Protein AF-K1QFQ2-F1 (afdb_monomer_lite)

Secondary structure (DSSP, 8-state):
---PPPPPTHHHHHHHHHHHTTTS----SSSSSS-SS-HHHHHHHHHHHS-GGG----HHHHHHHHHHHHHHHHHHHHHT--S-HHHHHHHT-S-GGGGHHHHHHHHHHTT-HHHHHHHHHHHHHHSTT-HHHHHHHHHHHHHTT--HHHHHHHHHHHHHH-TT-THHHHHHHHHHHTT-HHHHHHHHHHHHTSGGGTT-HHHHHHHHHHHHH-HHHHHHHHHHHTTTTTTHHHHHSS--TT--HHHHHHHHHHHHHH-TT--HHHHHHHHHS-HHHHHHHHHHHHHHHHHTT--

Structure (mmCIF, N/CA/C/O backbone):
data_AF-K1QFQ2-F1
#
_entry.id   AF-K1QFQ2-F1
#
loop_
_atom_site.group_PDB
_atom_site.id
_atom_site.type_symbol
_atom_site.label_atom_id
_atom_site.label_alt_id
_atom_site.label_comp_id
_atom_site.label_asym_id
_atom_site.label_entity_id
_atom_site.label_seq_id
_atom_site.pdbx_PDB_ins_code
_atom_site.Cartn_x
_atom_site.Cartn_y
_atom_site.Cartn_z
_atom_site.occupancy
_atom_site.B_iso_or_equiv
_atom_site.auth_seq_id
_atom_site.auth_comp_id
_atom_site.auth_asym_id
_atom_site.auth_atom_id
_atom_site.pdbx_PDB_model_num
ATOM 1 N N . MET A 1 1 ? 3.963 41.209 -26.062 1.00 34.03 1 MET A N 1
ATOM 2 C CA . MET A 1 1 ? 5.353 41.106 -26.557 1.00 34.03 1 MET A CA 1
ATOM 3 C C . MET A 1 1 ? 6.275 41.212 -25.361 1.00 34.03 1 MET A C 1
ATOM 5 O O . MET A 1 1 ? 6.323 42.274 -24.756 1.00 34.03 1 MET A O 1
ATOM 9 N N . THR A 1 2 ? 6.954 40.126 -25.002 1.00 27.08 2 THR A N 1
ATOM 10 C CA . THR A 1 2 ? 7.871 40.090 -23.854 1.00 27.08 2 THR A CA 1
ATOM 11 C C . THR A 1 2 ? 9.244 39.698 -24.375 1.00 27.08 2 THR A C 1
ATOM 13 O O . THR A 1 2 ? 9.379 38.671 -25.034 1.00 27.08 2 THR A O 1
ATOM 16 N N . VAL A 1 3 ? 10.239 40.550 -24.141 1.00 31.78 3 VAL A N 1
ATOM 17 C CA . VAL A 1 3 ? 11.594 40.390 -24.681 1.00 31.78 3 VAL A CA 1
ATOM 18 C C . VAL A 1 3 ? 12.326 39.293 -23.909 1.00 31.78 3 VAL A C 1
ATOM 20 O O . VAL A 1 3 ? 12.599 39.455 -22.720 1.00 31.78 3 VAL A O 1
ATOM 23 N N . LEU A 1 4 ? 12.675 38.195 -24.584 1.00 27.47 4 LEU A N 1
ATOM 24 C CA . LEU A 1 4 ? 13.660 37.241 -24.072 1.00 27.47 4 LEU A CA 1
ATOM 25 C C . LEU A 1 4 ? 15.066 37.783 -24.343 1.00 27.47 4 LEU A C 1
ATOM 27 O O . LEU A 1 4 ? 15.385 38.197 -25.456 1.00 27.47 4 LEU A O 1
ATOM 31 N N . LYS A 1 5 ? 15.884 37.834 -23.288 1.00 29.88 5 LYS A N 1
ATOM 32 C CA . LYS A 1 5 ? 17.241 38.389 -23.326 1.00 29.88 5 LYS A CA 1
ATOM 33 C C . LYS A 1 5 ? 18.188 37.481 -24.111 1.00 29.88 5 LYS A C 1
ATOM 35 O O . LYS A 1 5 ? 18.076 36.261 -24.046 1.00 29.88 5 LYS A O 1
ATOM 40 N N . HIS A 1 6 ? 19.140 38.109 -24.794 1.00 30.61 6 HIS A N 1
ATOM 41 C CA . HIS A 1 6 ? 20.183 37.451 -25.575 1.00 30.61 6 HIS A CA 1
ATOM 42 C C . HIS A 1 6 ? 20.989 36.429 -24.763 1.00 30.61 6 HIS A C 1
ATOM 44 O O . HIS A 1 6 ? 21.521 36.753 -23.701 1.00 30.61 6 HIS A O 1
ATOM 50 N N . THR A 1 7 ? 21.158 35.235 -25.327 1.00 32.50 7 THR A N 1
ATOM 51 C CA . THR A 1 7 ? 22.308 34.364 -25.055 1.00 32.50 7 THR A CA 1
ATOM 52 C C . THR A 1 7 ? 23.517 34.948 -25.794 1.00 32.50 7 THR A C 1
ATOM 54 O O . THR A 1 7 ? 23.386 35.335 -26.957 1.00 32.50 7 THR A O 1
ATOM 57 N N . THR A 1 8 ? 24.672 35.080 -25.139 1.00 34.00 8 THR A N 1
ATOM 58 C CA . THR A 1 8 ? 25.873 35.675 -25.754 1.00 34.00 8 THR A CA 1
ATOM 59 C C . THR A 1 8 ? 26.652 34.662 -26.610 1.00 34.00 8 THR A C 1
ATOM 61 O O . THR A 1 8 ? 26.601 33.463 -26.324 1.00 34.00 8 THR A O 1
ATOM 64 N N . PRO A 1 9 ? 27.403 35.109 -27.643 1.00 33.94 9 PRO A N 1
ATOM 65 C CA . PRO A 1 9 ? 28.150 34.211 -28.537 1.00 33.94 9 PRO A CA 1
ATOM 66 C C . PRO A 1 9 ? 29.213 33.333 -27.852 1.00 33.94 9 PRO A C 1
ATOM 68 O O . PRO A 1 9 ? 29.544 32.262 -28.353 1.00 33.94 9 PRO A O 1
ATOM 71 N N . GLU A 1 10 ? 29.717 33.750 -26.688 1.00 36.62 10 GLU A N 1
ATOM 72 C CA . GLU A 1 10 ? 30.827 33.095 -25.980 1.00 36.62 10 GLU A CA 1
ATOM 73 C C . GLU A 1 10 ? 30.511 31.656 -25.518 1.00 36.62 10 GLU A C 1
ATOM 75 O O . GLU A 1 10 ? 31.423 30.857 -25.367 1.00 36.62 10 GLU A O 1
ATOM 80 N N . GLN A 1 11 ? 29.235 31.273 -25.367 1.00 38.69 11 GLN A N 1
ATOM 81 C CA . GLN A 1 11 ? 28.849 29.935 -24.871 1.00 38.69 11 GLN A CA 1
ATOM 82 C C . GLN A 1 11 ? 28.670 28.860 -25.962 1.00 38.69 11 GLN A C 1
ATOM 84 O O . GLN A 1 11 ? 28.446 27.688 -25.647 1.00 38.69 11 GLN A O 1
ATOM 89 N N . CYS A 1 12 ? 28.761 29.228 -27.245 1.00 35.12 12 CYS A N 1
ATOM 90 C CA . CYS A 1 12 ? 28.942 28.248 -28.327 1.00 35.12 12 CYS A CA 1
ATOM 91 C C . CYS A 1 12 ? 30.418 28.070 -28.701 1.00 35.12 12 CYS A C 1
ATOM 93 O O . CYS A 1 12 ? 30.791 26.979 -29.132 1.00 35.12 12 CYS A O 1
ATOM 95 N N . GLN A 1 13 ? 31.245 29.091 -28.452 1.00 35.84 13 GLN A N 1
ATOM 96 C CA . GLN A 1 13 ? 32.672 29.076 -28.757 1.00 35.84 13 GLN A CA 1
ATOM 97 C C . GLN A 1 13 ? 33.414 27.966 -27.995 1.00 35.84 13 GLN A C 1
ATOM 99 O O . GLN A 1 13 ? 34.190 27.248 -28.608 1.00 35.84 13 GLN A O 1
ATOM 104 N N . ASP A 1 14 ? 33.093 27.719 -26.717 1.00 38.34 14 ASP A N 1
ATOM 105 C CA . ASP A 1 14 ? 33.768 26.700 -25.889 1.00 38.34 14 ASP A CA 1
ATOM 106 C C . ASP A 1 14 ? 33.802 25.285 -26.503 1.00 38.34 14 ASP A C 1
ATOM 108 O O . ASP A 1 14 ? 34.750 24.538 -26.275 1.00 38.34 14 ASP A O 1
ATOM 112 N N . LEU A 1 15 ? 32.778 24.872 -27.262 1.00 35.16 15 LEU A N 1
ATOM 113 C CA . LEU A 1 15 ? 32.702 23.506 -27.807 1.00 35.16 15 LEU A CA 1
ATOM 114 C C . LEU A 1 15 ? 33.391 23.362 -29.167 1.00 35.16 15 LEU A C 1
ATOM 116 O O . LEU A 1 15 ? 34.025 22.335 -29.406 1.00 35.16 15 LEU A O 1
ATOM 120 N N . GLU A 1 16 ? 33.336 24.388 -30.020 1.00 34.78 16 GLU A N 1
ATOM 121 C CA . GLU A 1 16 ? 34.171 24.431 -31.225 1.00 34.78 16 GLU A CA 1
ATOM 122 C C . GLU A 1 16 ? 35.641 24.669 -30.868 1.00 34.78 16 GLU A C 1
ATOM 124 O O . GLU A 1 16 ? 36.501 24.023 -31.458 1.00 34.78 16 GLU A O 1
ATOM 129 N N . ASP A 1 17 ? 35.948 25.472 -29.847 1.00 36.38 17 ASP A N 1
ATOM 130 C CA . ASP A 1 17 ? 37.305 25.638 -29.322 1.00 36.38 17 ASP A CA 1
ATOM 131 C C . ASP A 1 17 ? 37.828 24.320 -28.744 1.00 36.38 17 ASP A C 1
ATOM 133 O O . ASP A 1 17 ? 38.946 23.928 -29.073 1.00 36.38 17 ASP A O 1
ATOM 137 N N . ILE A 1 18 ? 37.027 23.575 -27.966 1.00 37.69 18 ILE A N 1
ATOM 138 C CA . ILE A 1 18 ? 37.405 22.233 -27.492 1.00 37.69 18 ILE A CA 1
ATOM 139 C C . ILE A 1 18 ? 37.651 21.276 -28.666 1.00 37.69 18 ILE A C 1
ATOM 141 O O . ILE A 1 18 ? 38.642 20.556 -28.633 1.00 37.69 18 ILE A O 1
ATOM 145 N N . CYS A 1 19 ? 36.827 21.265 -29.717 1.00 35.59 19 CYS A N 1
ATOM 146 C CA . CYS A 1 19 ? 37.077 20.417 -30.890 1.00 35.59 19 CYS A CA 1
ATOM 147 C C . CYS A 1 19 ? 38.289 20.879 -31.727 1.00 35.59 19 CYS A C 1
ATOM 149 O O . CYS A 1 19 ? 39.045 20.043 -32.221 1.00 35.59 19 CYS A O 1
ATOM 151 N N . THR A 1 20 ? 38.530 22.186 -31.839 1.00 34.97 20 THR A N 1
ATOM 152 C CA . THR A 1 20 ? 39.592 22.777 -32.676 1.00 34.97 20 THR A CA 1
ATOM 153 C C . THR A 1 20 ? 40.966 22.707 -31.998 1.00 34.97 20 THR A C 1
ATOM 155 O O . THR A 1 20 ? 41.960 22.380 -32.651 1.00 34.97 20 THR A O 1
ATOM 158 N N . LEU A 1 21 ? 41.040 22.877 -30.668 1.00 34.44 21 LEU A N 1
ATOM 159 C CA . LEU A 1 21 ? 42.254 22.638 -29.863 1.00 34.44 21 LEU A CA 1
ATOM 160 C C . LEU A 1 21 ? 42.798 21.209 -30.007 1.00 34.44 21 LEU A C 1
ATOM 162 O O . LEU A 1 21 ? 43.982 20.974 -29.757 1.00 34.44 21 LEU A O 1
ATOM 166 N N . LEU A 1 22 ? 41.946 20.257 -30.393 1.00 34.75 22 LEU A N 1
ATOM 167 C CA . LEU A 1 22 ? 42.297 18.848 -30.554 1.00 34.75 22 LEU A CA 1
ATOM 168 C C . LEU A 1 22 ? 42.754 18.494 -31.979 1.00 34.75 22 LEU A C 1
ATOM 170 O O . LEU A 1 22 ? 43.342 17.429 -32.163 1.00 34.75 22 LEU A O 1
ATOM 174 N N . GLN A 1 23 ? 42.540 19.374 -32.964 1.00 38.47 23 GLN A N 1
ATOM 175 C CA . GLN A 1 23 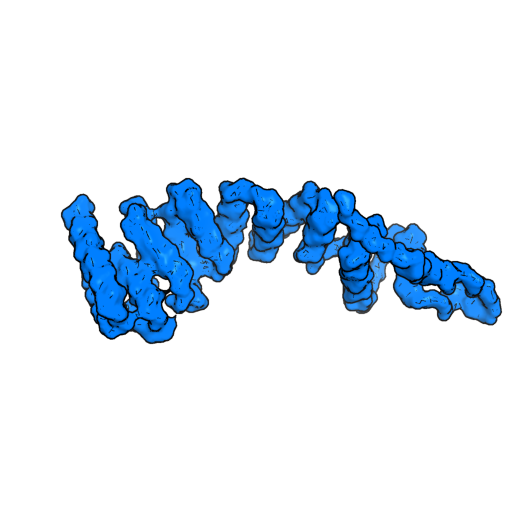? 42.849 19.115 -34.377 1.00 38.47 23 GLN A CA 1
ATOM 176 C C . GLN A 1 23 ? 44.185 19.731 -34.855 1.00 38.47 23 GLN A C 1
ATOM 178 O O . GLN A 1 23 ? 44.859 19.138 -35.695 1.00 38.47 23 GLN A O 1
ATOM 183 N N . ASP A 1 24 ? 44.622 20.880 -34.321 1.00 31.78 24 ASP A N 1
ATOM 184 C CA . ASP A 1 24 ? 45.556 21.771 -35.049 1.00 31.78 24 ASP A CA 1
ATOM 185 C C . ASP A 1 24 ? 47.085 21.598 -34.807 1.00 31.78 24 ASP A C 1
ATOM 187 O O . ASP A 1 24 ? 47.886 22.398 -35.290 1.00 31.78 24 ASP A O 1
ATOM 191 N N . LYS A 1 25 ? 47.582 20.577 -34.081 1.00 31.80 25 LYS A N 1
ATOM 192 C CA . LYS A 1 25 ? 49.054 20.398 -33.880 1.00 31.80 25 LYS A CA 1
ATOM 193 C C . LYS A 1 25 ? 49.602 18.999 -34.163 1.00 31.80 25 LYS A C 1
ATOM 195 O O . LYS A 1 25 ? 49.996 18.248 -33.271 1.00 31.80 25 LYS A O 1
ATOM 200 N N . GLY A 1 26 ? 49.728 18.691 -35.454 1.00 32.47 26 GLY A N 1
ATOM 201 C CA . GLY A 1 26 ? 50.287 17.435 -35.959 1.00 32.47 26 GLY A CA 1
ATOM 202 C C . GLY A 1 26 ? 51.825 17.343 -36.019 1.00 32.47 26 GLY A C 1
ATOM 203 O O . GLY A 1 26 ? 52.460 17.926 -36.897 1.00 32.47 26 GLY A O 1
ATOM 204 N N . SER A 1 27 ? 52.395 16.418 -35.229 1.00 39.88 27 SER A N 1
ATOM 205 C CA . SER A 1 27 ? 53.738 15.794 -35.377 1.00 39.88 27 SER A CA 1
ATOM 206 C C . SER A 1 27 ? 54.973 16.693 -35.084 1.00 39.88 27 SER A C 1
ATOM 208 O O . SER A 1 27 ? 54.957 17.892 -35.311 1.00 39.88 27 SER A O 1
ATOM 210 N N . LYS A 1 28 ? 56.116 16.192 -34.574 1.00 36.03 28 LYS A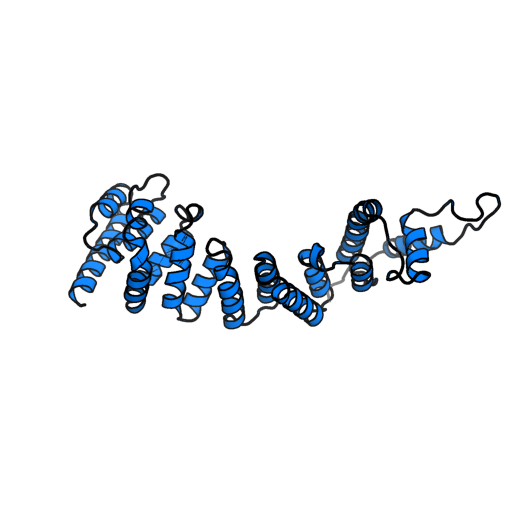 N 1
ATOM 211 C CA . LYS A 1 28 ? 57.079 15.346 -35.311 1.00 36.03 28 LYS A CA 1
ATOM 212 C C . LYS A 1 28 ? 58.142 14.660 -34.409 1.00 36.03 28 LYS A C 1
ATOM 214 O O . LYS A 1 28 ? 59.084 15.316 -34.003 1.00 36.03 28 LYS A O 1
ATOM 219 N N . GLN A 1 29 ? 58.096 13.322 -34.325 1.00 40.72 29 GLN A N 1
ATOM 220 C CA . GLN A 1 29 ? 59.217 12.398 -34.020 1.00 40.72 29 GLN A CA 1
ATOM 221 C C . GLN A 1 29 ? 59.835 12.475 -32.597 1.00 40.72 29 GLN A C 1
ATOM 223 O O . GLN A 1 29 ? 60.292 13.515 -32.161 1.00 40.72 29 GLN A O 1
ATOM 228 N N . PHE A 1 30 ? 59.958 11.388 -31.826 1.00 30.16 30 PHE A N 1
ATOM 229 C CA . PHE A 1 30 ? 59.393 10.034 -31.986 1.00 30.16 30 PHE A CA 1
ATOM 230 C C . PHE A 1 30 ? 57.916 9.946 -31.530 1.00 30.16 30 PHE A C 1
ATOM 232 O O . PHE A 1 30 ? 57.221 8.979 -31.825 1.00 30.16 30 PHE A O 1
ATOM 239 N N . SER A 1 31 ? 57.410 11.015 -30.908 1.00 34.56 31 SER A N 1
ATOM 240 C CA . SER A 1 31 ? 56.034 11.360 -30.488 1.00 34.56 31 SER A CA 1
ATOM 241 C C . SER A 1 31 ? 54.999 11.454 -31.632 1.00 34.56 31 SER A C 1
ATOM 243 O O . SER A 1 31 ? 54.071 12.258 -31.613 1.00 34.56 31 SER A O 1
ATOM 245 N N . ARG A 1 32 ? 55.176 10.635 -32.672 1.00 31.06 32 ARG A N 1
ATOM 246 C CA . ARG A 1 32 ? 54.451 10.634 -33.951 1.00 31.06 32 ARG A CA 1
ATOM 247 C C . ARG A 1 32 ? 53.383 9.538 -34.049 1.00 31.06 32 ARG A C 1
ATOM 249 O O . ARG A 1 32 ? 52.834 9.360 -35.128 1.00 31.06 32 ARG A O 1
ATOM 256 N N . LYS A 1 33 ? 53.144 8.780 -32.967 1.00 35.88 33 LYS A N 1
ATOM 257 C CA . LYS A 1 33 ? 52.168 7.677 -32.945 1.00 35.88 33 LYS A CA 1
ATOM 258 C C . LYS A 1 33 ? 51.035 7.858 -31.922 1.00 35.88 33 LYS A C 1
ATOM 260 O O . LYS A 1 33 ? 49.898 7.888 -32.356 1.00 35.88 33 LYS A O 1
ATOM 265 N N . TYR A 1 34 ? 51.293 8.038 -30.611 1.00 38.28 34 TYR A N 1
ATOM 266 C CA . TYR A 1 34 ? 50.199 8.044 -29.604 1.00 38.28 34 TYR A CA 1
ATOM 267 C C . TYR A 1 34 ? 50.421 8.870 -28.303 1.00 38.28 34 TYR A C 1
ATOM 269 O O . TYR A 1 34 ? 50.186 8.341 -27.217 1.00 38.28 34 TYR A O 1
ATOM 277 N N . SER A 1 35 ? 50.794 10.165 -28.317 1.00 31.94 35 SER A N 1
ATOM 278 C CA . SER A 1 35 ? 51.265 10.846 -27.071 1.00 31.94 35 SER A CA 1
ATOM 279 C C . SER A 1 35 ? 50.597 12.140 -26.546 1.00 31.94 35 SER A C 1
ATOM 281 O O . SER A 1 35 ? 50.967 12.523 -25.445 1.00 31.94 35 SER A O 1
ATOM 283 N N . SER A 1 36 ? 49.629 12.807 -27.203 1.00 39.56 36 SER A N 1
ATOM 284 C CA . SER A 1 36 ? 49.171 14.142 -26.712 1.00 39.56 36 SER A CA 1
ATOM 285 C C . SER A 1 36 ? 47.688 14.510 -26.906 1.00 39.56 36 SER A C 1
ATOM 287 O O . SER A 1 36 ? 47.371 15.666 -27.158 1.00 39.56 36 SER A O 1
ATOM 289 N N . LEU A 1 37 ? 46.776 13.552 -26.751 1.00 36.78 37 LEU A N 1
ATOM 290 C CA . LEU A 1 37 ? 45.343 13.830 -26.577 1.00 36.78 37 LEU A CA 1
ATOM 291 C C . LEU A 1 37 ? 44.930 13.370 -25.171 1.00 36.78 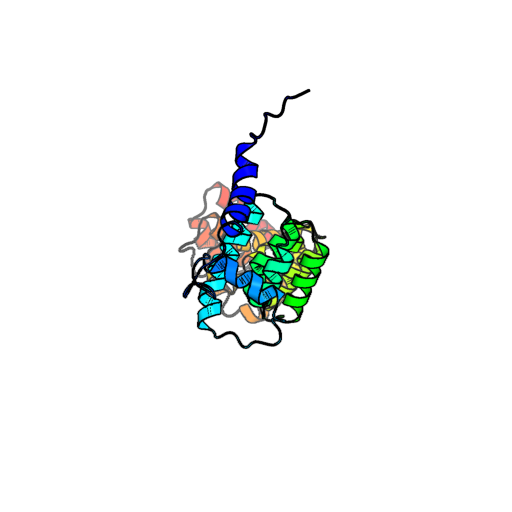37 LEU A C 1
ATOM 293 O O . LEU A 1 37 ? 45.468 12.344 -24.721 1.00 36.78 37 LEU A O 1
ATOM 297 N N . PRO A 1 38 ? 44.001 14.069 -24.484 1.00 41.25 38 PRO A N 1
ATOM 298 C CA . PRO A 1 38 ? 43.389 13.559 -23.261 1.00 41.25 38 PRO A CA 1
ATOM 299 C C . PRO A 1 38 ? 42.832 12.152 -23.520 1.00 41.25 38 PRO A C 1
ATOM 301 O O . PRO A 1 38 ? 42.318 11.920 -24.620 1.00 41.25 38 PRO A O 1
ATOM 304 N N . PRO A 1 39 ? 42.908 11.211 -22.554 1.00 41.31 39 PRO A N 1
ATOM 305 C CA . PRO A 1 39 ? 42.556 9.811 -22.792 1.00 41.31 39 PRO A CA 1
ATOM 306 C C . PRO A 1 39 ? 41.209 9.635 -23.497 1.00 41.31 39 PRO A C 1
ATOM 308 O O . PRO A 1 39 ? 41.116 8.852 -24.430 1.00 41.31 39 PRO A O 1
ATOM 311 N N . ILE A 1 40 ? 40.218 10.448 -23.126 1.00 36.16 40 ILE A N 1
ATOM 312 C CA . ILE A 1 40 ? 38.845 10.375 -23.628 1.00 36.16 40 ILE A CA 1
ATOM 313 C C . ILE A 1 40 ? 38.704 10.571 -25.150 1.00 36.16 40 ILE A C 1
ATOM 315 O O . ILE A 1 40 ? 37.778 10.016 -25.722 1.00 36.16 40 ILE A O 1
ATOM 319 N N . ILE A 1 41 ? 39.611 11.295 -25.824 1.00 36.72 41 ILE A N 1
ATOM 320 C CA . ILE A 1 41 ? 39.490 11.568 -27.273 1.00 36.72 41 ILE A CA 1
ATOM 321 C C . ILE A 1 41 ? 40.110 10.451 -28.119 1.00 36.72 41 ILE A C 1
ATOM 323 O O . ILE A 1 41 ? 39.470 9.976 -29.046 1.00 36.72 41 ILE A O 1
ATOM 327 N N . LYS A 1 42 ? 41.263 9.897 -27.710 1.00 39.25 42 LYS A N 1
ATOM 328 C CA . LYS A 1 42 ? 41.816 8.669 -28.330 1.00 39.25 42 LYS A CA 1
ATOM 329 C C . LYS A 1 42 ? 40.903 7.446 -28.199 1.00 39.25 42 LYS A C 1
ATOM 331 O O . LYS A 1 42 ? 41.173 6.430 -28.828 1.00 39.25 42 LYS A O 1
ATOM 336 N N . TRP A 1 43 ? 39.911 7.489 -27.311 1.00 41.09 43 TRP A N 1
ATOM 337 C CA . TRP A 1 43 ? 38.983 6.381 -27.096 1.00 41.09 43 TRP A CA 1
ATOM 338 C C . TRP A 1 43 ? 37.815 6.385 -28.084 1.00 41.09 43 TRP A C 1
ATOM 340 O O . TRP A 1 43 ? 37.343 5.305 -28.418 1.00 41.09 43 TRP A O 1
ATOM 350 N N . PHE A 1 44 ? 37.382 7.547 -28.586 1.00 36.75 44 PHE A N 1
ATOM 351 C CA . PHE A 1 44 ? 36.331 7.600 -29.608 1.00 36.75 44 PHE A CA 1
ATOM 352 C C . PHE A 1 44 ? 36.850 7.127 -30.971 1.00 36.75 44 PHE A C 1
ATOM 354 O O . PHE A 1 44 ? 36.225 6.250 -31.559 1.00 36.75 44 PHE A O 1
ATOM 361 N N . ASP A 1 45 ? 38.049 7.558 -31.383 1.00 37.19 45 ASP A N 1
ATOM 362 C CA . ASP A 1 45 ? 38.706 7.077 -32.613 1.00 37.19 45 ASP A CA 1
ATOM 363 C C . ASP A 1 45 ? 38.826 5.534 -32.654 1.00 37.19 45 ASP A C 1
ATOM 365 O O . ASP A 1 45 ? 38.688 4.905 -33.697 1.00 37.19 45 ASP A O 1
ATOM 369 N N . VAL A 1 46 ? 39.063 4.894 -31.499 1.00 38.94 46 VAL A N 1
ATOM 370 C CA . VAL A 1 46 ? 39.193 3.428 -31.389 1.00 38.94 46 VAL A CA 1
ATOM 371 C C . VAL A 1 46 ? 37.842 2.706 -31.476 1.00 38.94 46 VAL A C 1
ATOM 373 O O . VAL A 1 46 ? 37.817 1.563 -31.933 1.00 38.94 46 VAL A O 1
ATOM 376 N N . LEU A 1 47 ? 36.748 3.355 -31.059 1.00 35.97 47 LEU A N 1
ATOM 377 C CA . LEU A 1 47 ? 35.379 2.822 -31.106 1.00 35.97 47 LEU A CA 1
ATOM 378 C C . LEU A 1 47 ? 34.710 2.999 -32.480 1.00 35.97 47 LEU A C 1
ATOM 380 O O . LEU A 1 47 ? 33.802 2.234 -32.793 1.00 35.97 47 LEU A O 1
ATOM 384 N N . GLU A 1 48 ? 35.145 3.963 -33.299 1.00 36.59 48 GLU A N 1
ATOM 385 C CA . GLU A 1 48 ? 34.717 4.061 -34.706 1.00 36.59 48 GLU A CA 1
ATOM 386 C C . GLU A 1 48 ? 35.459 3.060 -35.612 1.00 36.59 48 GLU A C 1
ATOM 388 O O . GLU A 1 48 ? 34.826 2.427 -36.456 1.00 36.59 48 GLU A O 1
ATOM 393 N N . ASP A 1 49 ? 36.769 2.853 -35.412 1.00 34.88 49 ASP A N 1
ATOM 394 C CA . ASP A 1 49 ? 37.577 1.942 -36.249 1.00 34.88 49 ASP A CA 1
ATOM 395 C C . ASP A 1 49 ? 37.480 0.452 -35.851 1.00 34.88 49 ASP A C 1
ATOM 397 O O . ASP A 1 49 ? 37.815 -0.425 -36.653 1.00 34.88 49 ASP A O 1
ATOM 401 N N . ASN A 1 50 ? 37.053 0.125 -34.623 1.00 36.66 50 ASN A N 1
ATOM 402 C CA . ASN A 1 50 ? 36.885 -1.264 -34.179 1.00 36.66 50 ASN A CA 1
ATOM 403 C C . ASN A 1 50 ? 35.444 -1.538 -33.760 1.00 36.66 50 ASN A C 1
ATOM 405 O O . ASN A 1 50 ? 34.990 -1.047 -32.733 1.00 36.66 50 ASN A O 1
ATOM 409 N N . ASP A 1 51 ? 34.799 -2.435 -34.506 1.00 38.66 51 ASP A N 1
ATOM 410 C CA . ASP A 1 51 ? 33.586 -3.156 -34.118 1.00 38.66 51 ASP A CA 1
ATOM 411 C C . ASP A 1 51 ? 33.694 -3.649 -32.653 1.00 38.66 51 ASP A C 1
ATOM 413 O O . ASP A 1 51 ? 34.445 -4.600 -32.386 1.00 38.66 51 ASP A O 1
ATOM 417 N N . PRO A 1 52 ? 32.995 -3.010 -31.688 1.00 39.06 52 PRO A N 1
ATOM 418 C CA . PRO A 1 52 ? 33.208 -3.263 -30.263 1.00 39.06 52 PRO A CA 1
ATOM 419 C C . PRO A 1 52 ? 32.782 -4.678 -29.853 1.00 39.06 52 PRO A C 1
ATOM 421 O O . PRO A 1 52 ? 33.262 -5.199 -28.850 1.00 39.06 52 PRO A O 1
ATOM 424 N N . PHE A 1 53 ? 31.984 -5.364 -30.679 1.00 36.81 53 PHE A N 1
ATOM 425 C CA . PHE A 1 53 ? 31.565 -6.750 -30.466 1.00 36.81 53 PHE A CA 1
ATOM 426 C C . PHE A 1 53 ? 32.686 -7.792 -30.685 1.00 36.81 53 PHE A C 1
ATOM 428 O O . PHE A 1 53 ? 32.424 -8.995 -30.618 1.00 36.81 53 PHE A O 1
ATOM 435 N N . LYS A 1 54 ? 33.936 -7.372 -30.952 1.00 34.28 54 LYS A N 1
ATOM 436 C CA . LYS A 1 54 ? 35.086 -8.273 -31.189 1.00 34.28 54 LYS A CA 1
ATOM 437 C C . LYS A 1 54 ? 36.240 -8.169 -30.185 1.00 34.28 54 LYS A C 1
ATOM 439 O O . LYS A 1 54 ? 37.136 -9.015 -30.235 1.00 34.28 54 LYS A O 1
ATOM 444 N N . THR A 1 55 ? 36.269 -7.181 -29.290 1.00 38.97 55 THR A N 1
ATOM 445 C CA . THR A 1 55 ? 37.434 -6.918 -28.423 1.00 38.97 55 THR A CA 1
ATOM 446 C C . THR A 1 55 ? 37.122 -7.088 -26.935 1.00 38.97 55 THR A C 1
ATOM 448 O O . THR A 1 55 ? 36.455 -6.272 -26.314 1.00 38.97 55 THR A O 1
ATOM 451 N N . ASN A 1 56 ? 37.687 -8.137 -26.322 1.00 36.50 56 ASN A N 1
ATOM 452 C CA . ASN A 1 56 ? 37.600 -8.378 -24.875 1.00 36.50 56 ASN A CA 1
ATOM 453 C C . ASN A 1 56 ? 38.290 -7.258 -24.069 1.00 36.50 56 ASN A C 1
ATOM 455 O O . ASN A 1 56 ? 39.498 -7.323 -23.808 1.00 36.50 56 ASN A O 1
ATOM 459 N N . PHE A 1 57 ? 37.531 -6.256 -23.624 1.00 39.72 57 PHE A N 1
ATOM 460 C CA . PHE A 1 57 ? 38.007 -5.272 -22.654 1.00 39.72 57 PHE A CA 1
ATOM 461 C C . PHE A 1 57 ? 38.173 -5.906 -21.265 1.00 39.72 57 PHE A C 1
ATOM 463 O O . PHE A 1 57 ? 37.329 -6.662 -20.788 1.00 39.72 57 PHE A O 1
ATOM 470 N N . LYS A 1 58 ? 39.286 -5.596 -20.588 1.00 40.09 58 LYS A N 1
ATOM 471 C CA . LYS A 1 58 ? 39.539 -6.061 -19.215 1.00 40.09 58 LYS A CA 1
ATOM 472 C C . LYS A 1 58 ? 38.725 -5.252 -18.203 1.00 40.09 58 LYS A C 1
ATOM 474 O O . LYS A 1 58 ? 38.596 -4.034 -18.330 1.00 40.09 58 LYS A O 1
ATOM 479 N N . THR A 1 59 ? 38.267 -5.931 -17.154 1.00 4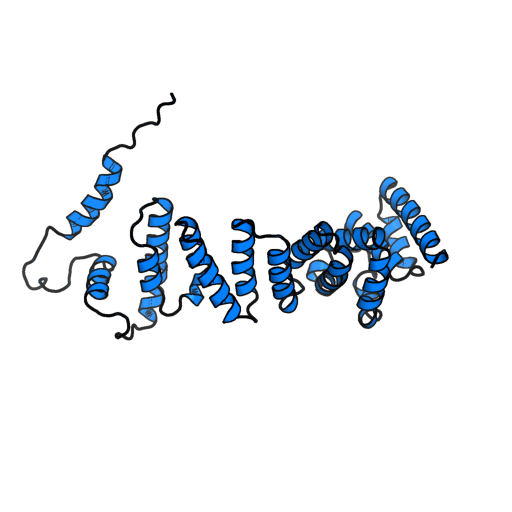0.41 59 THR A N 1
ATOM 480 C CA . THR A 1 59 ? 37.338 -5.438 -16.121 1.00 40.41 59 THR A CA 1
ATOM 481 C C . THR A 1 59 ? 37.744 -4.102 -15.485 1.00 40.41 59 THR A C 1
ATOM 483 O O . THR A 1 59 ? 36.890 -3.267 -15.194 1.00 40.41 59 THR A O 1
ATOM 486 N N . ASP A 1 60 ? 39.046 -3.857 -15.318 1.00 39.22 60 ASP A N 1
ATOM 487 C CA . ASP A 1 60 ? 39.571 -2.638 -14.685 1.00 39.22 60 ASP A CA 1
ATOM 488 C C . ASP A 1 60 ? 39.307 -1.364 -15.503 1.00 39.22 60 ASP A C 1
ATOM 490 O O . ASP A 1 60 ? 39.182 -0.274 -14.945 1.00 39.22 60 ASP A O 1
ATOM 494 N N . HIS A 1 61 ? 39.200 -1.479 -16.830 1.00 40.91 61 HIS A N 1
ATOM 495 C CA . HIS A 1 61 ? 38.933 -0.337 -17.706 1.00 40.91 61 HIS A CA 1
ATOM 496 C C . HIS A 1 61 ? 37.455 0.070 -17.683 1.00 40.91 61 HIS A C 1
ATOM 498 O O . HIS A 1 61 ? 37.157 1.264 -17.680 1.00 40.91 61 HIS A O 1
ATOM 504 N N . TYR A 1 62 ? 36.542 -0.897 -17.551 1.00 41.44 62 TYR A N 1
ATOM 505 C CA . TYR A 1 62 ? 35.102 -0.653 -17.406 1.00 41.44 62 TYR A CA 1
ATOM 506 C C . TYR A 1 62 ? 34.802 0.224 -16.174 1.00 41.44 62 TYR A C 1
ATOM 508 O O . TYR A 1 62 ? 34.117 1.244 -16.268 1.00 41.44 62 TYR A O 1
ATOM 516 N N . ASN A 1 63 ? 35.426 -0.101 -15.035 1.00 41.00 63 ASN A N 1
ATOM 517 C CA . ASN A 1 63 ? 35.269 0.627 -13.770 1.00 41.00 63 ASN A CA 1
ATOM 518 C C . ASN A 1 63 ? 35.744 2.094 -13.826 1.00 41.00 63 ASN A C 1
ATOM 520 O O . ASN A 1 63 ? 35.227 2.936 -13.093 1.00 41.00 63 ASN A O 1
ATOM 524 N N . MET A 1 64 ? 36.705 2.424 -14.698 1.00 44.62 64 MET A N 1
ATOM 525 C CA . MET A 1 64 ? 37.153 3.807 -14.920 1.00 44.62 64 MET A CA 1
ATOM 526 C C . MET A 1 64 ? 36.327 4.555 -15.974 1.00 44.62 64 MET A C 1
ATOM 528 O O . MET A 1 64 ? 36.301 5.790 -15.971 1.00 44.62 64 MET A O 1
ATOM 532 N N . LEU A 1 65 ? 35.658 3.834 -16.875 1.00 49.97 65 LEU A N 1
ATOM 533 C CA . LEU A 1 65 ? 34.925 4.423 -17.990 1.00 49.97 65 LEU A CA 1
ATOM 534 C C . LEU A 1 65 ? 33.531 4.902 -17.576 1.00 49.97 65 LEU A C 1
ATOM 536 O O . LEU A 1 65 ? 33.170 6.052 -17.844 1.00 49.97 65 LEU A O 1
ATOM 540 N N . VAL A 1 66 ? 32.788 4.054 -16.855 1.00 50.91 66 VAL A N 1
ATOM 541 C CA . VAL A 1 66 ? 31.405 4.321 -16.425 1.00 50.91 66 VAL A CA 1
ATOM 542 C C . VAL A 1 66 ? 31.257 5.681 -15.718 1.00 50.91 66 VAL A C 1
ATOM 544 O O . VAL A 1 66 ? 30.418 6.470 -16.155 1.00 50.91 66 VAL A O 1
ATOM 547 N N . PRO A 1 67 ? 32.087 6.070 -14.723 1.00 49.53 67 PRO A N 1
ATOM 548 C CA . PRO A 1 67 ? 31.943 7.369 -14.057 1.00 49.53 67 PRO A CA 1
ATOM 549 C C . PRO A 1 67 ? 32.166 8.578 -14.976 1.00 49.53 67 PRO A C 1
ATOM 551 O O . PRO A 1 67 ? 31.612 9.649 -14.730 1.00 49.53 67 PRO A O 1
ATOM 554 N N . ASN A 1 68 ? 32.989 8.435 -16.018 1.00 53.28 68 ASN A N 1
ATOM 555 C CA . ASN A 1 68 ? 33.334 9.534 -16.916 1.00 53.28 68 ASN A CA 1
ATOM 556 C C . ASN A 1 68 ? 32.306 9.701 -18.036 1.00 53.28 68 ASN A C 1
ATOM 558 O O . ASN A 1 68 ? 31.920 10.835 -18.317 1.00 53.28 68 ASN A O 1
ATOM 562 N N . ILE A 1 69 ? 31.773 8.609 -18.594 1.00 57.53 69 ILE A N 1
ATOM 563 C CA . ILE A 1 69 ? 30.657 8.715 -19.542 1.00 57.53 69 ILE A CA 1
ATOM 564 C C . ILE A 1 69 ? 29.373 9.126 -18.804 1.00 57.53 69 ILE A C 1
ATOM 566 O O . ILE A 1 69 ? 28.670 9.998 -19.296 1.00 57.53 69 ILE A O 1
ATOM 570 N N . LEU A 1 70 ? 29.108 8.658 -17.575 1.00 53.56 70 LEU A N 1
ATOM 571 C CA . LEU A 1 70 ? 27.995 9.182 -16.759 1.00 53.56 70 LEU A CA 1
ATOM 572 C C . LEU A 1 70 ? 28.115 10.693 -16.482 1.00 53.56 70 LEU A C 1
ATOM 574 O O . LEU A 1 70 ? 27.104 11.395 -16.465 1.00 53.56 70 LEU A O 1
ATOM 578 N N . ARG A 1 71 ? 29.333 11.229 -16.304 1.00 56.94 71 ARG A N 1
ATOM 579 C CA . ARG A 1 71 ? 29.566 12.686 -16.231 1.00 56.94 71 ARG A CA 1
ATOM 580 C C . ARG A 1 71 ? 29.293 13.384 -17.563 1.00 56.94 71 ARG A C 1
ATOM 582 O O . ARG A 1 71 ? 28.675 14.445 -17.546 1.00 56.94 71 ARG A O 1
ATOM 589 N N . LEU A 1 72 ? 29.719 12.799 -18.683 1.00 58.00 72 LEU A N 1
ATOM 590 C CA . LEU A 1 72 ? 29.485 13.338 -20.026 1.00 58.00 72 LEU A CA 1
ATOM 591 C C . LEU A 1 72 ? 27.982 13.378 -20.353 1.00 58.00 72 LEU A C 1
ATOM 593 O O . LEU A 1 72 ? 27.457 14.430 -20.693 1.00 58.00 72 LEU A O 1
ATOM 597 N N . LEU A 1 73 ? 27.271 12.270 -20.126 1.00 58.84 73 LEU A N 1
ATOM 598 C CA . LEU A 1 73 ? 25.817 12.154 -20.266 1.00 58.84 73 LEU A CA 1
ATOM 599 C C . LEU A 1 73 ? 25.085 13.163 -19.373 1.00 58.84 73 LEU A C 1
ATOM 601 O O . LEU A 1 73 ? 24.178 13.851 -19.834 1.00 58.84 73 LEU A O 1
ATOM 605 N N . ARG A 1 74 ? 25.509 13.316 -18.109 1.00 54.75 74 ARG A N 1
ATOM 606 C CA . ARG A 1 74 ? 24.961 14.334 -17.197 1.00 54.75 74 ARG A CA 1
ATOM 607 C C . ARG A 1 74 ? 25.199 15.757 -17.713 1.00 54.75 74 ARG A C 1
ATOM 609 O O . ARG A 1 74 ? 24.335 16.608 -17.528 1.00 54.75 74 ARG A O 1
ATOM 616 N N . PHE A 1 75 ? 26.337 16.029 -18.347 1.00 56.41 75 PHE A N 1
ATOM 617 C CA . PHE A 1 75 ? 26.621 17.326 -18.961 1.00 56.41 75 PHE A CA 1
ATOM 618 C C . PHE A 1 75 ? 25.750 17.573 -20.204 1.00 56.41 75 PHE A C 1
ATOM 620 O O . PHE A 1 75 ? 25.137 18.635 -20.300 1.00 56.41 75 PHE A O 1
ATOM 627 N N . CYS A 1 76 ? 25.602 16.592 -21.101 1.00 57.44 76 CYS A N 1
ATOM 628 C CA . CYS A 1 76 ? 24.689 16.661 -22.252 1.00 57.44 76 CYS A CA 1
ATOM 629 C C . CYS A 1 76 ? 23.233 16.912 -21.813 1.00 57.44 76 CYS A C 1
ATOM 631 O O . CYS A 1 76 ? 22.588 17.834 -22.311 1.00 57.44 76 CYS A O 1
ATOM 633 N N . PHE A 1 77 ? 22.763 16.179 -20.798 1.00 53.59 77 PHE A N 1
ATOM 634 C CA . PHE A 1 77 ? 21.437 16.333 -20.188 1.00 53.59 77 PHE A CA 1
ATOM 635 C C . PHE A 1 77 ? 21.213 17.737 -19.599 1.00 53.59 77 PHE A C 1
ATOM 637 O O . PHE A 1 77 ? 20.177 18.360 -19.818 1.00 53.59 77 PHE A O 1
ATOM 644 N N . LEU A 1 78 ? 22.197 18.278 -18.870 1.00 53.16 78 LEU A N 1
ATOM 645 C CA . LEU A 1 78 ? 22.109 19.625 -18.291 1.00 53.16 78 LEU A CA 1
ATOM 646 C C . LEU A 1 78 ? 22.195 20.748 -19.338 1.00 53.16 78 LEU A C 1
ATOM 648 O O . LEU A 1 78 ? 21.746 21.859 -19.063 1.00 53.16 78 LEU A O 1
ATOM 652 N N . THR A 1 79 ? 22.759 20.477 -20.518 1.00 58.44 79 THR A N 1
ATOM 653 C CA . THR A 1 79 ? 22.975 21.473 -21.583 1.00 58.44 79 THR A CA 1
ATOM 654 C C . THR A 1 79 ? 21.982 21.378 -22.744 1.00 58.44 79 THR A C 1
ATOM 656 O O . THR A 1 79 ? 22.036 22.229 -23.630 1.00 58.44 79 THR A O 1
ATOM 659 N N . ARG A 1 80 ? 21.063 20.396 -22.735 1.00 54.88 80 ARG A N 1
ATOM 660 C CA . ARG A 1 80 ? 20.076 20.132 -23.805 1.00 54.88 80 ARG A CA 1
ATOM 661 C C . ARG A 1 80 ? 20.699 20.070 -25.207 1.00 54.88 80 ARG A C 1
ATOM 663 O O . ARG A 1 80 ? 20.165 20.645 -26.151 1.00 54.88 80 ARG A O 1
ATOM 670 N N . LYS A 1 81 ? 21.861 19.422 -25.341 1.00 56.28 81 LYS A N 1
ATOM 671 C CA . LYS A 1 81 ? 22.500 19.209 -26.649 1.00 56.28 81 LYS A CA 1
ATOM 672 C C . LYS A 1 81 ? 22.186 17.805 -27.163 1.00 56.28 81 LYS A C 1
ATOM 674 O O . LYS A 1 81 ? 22.475 16.823 -26.482 1.00 56.28 81 LYS A O 1
ATOM 679 N N . ASP A 1 82 ? 21.662 17.724 -28.385 1.00 49.06 82 ASP A N 1
ATOM 680 C CA . ASP A 1 82 ? 21.184 16.491 -29.042 1.00 49.06 82 ASP A CA 1
ATOM 681 C C . ASP A 1 82 ? 22.313 15.617 -29.636 1.00 49.06 82 ASP A C 1
ATOM 683 O O . ASP A 1 82 ? 22.138 14.884 -30.607 1.00 49.06 82 ASP A O 1
ATOM 687 N N . VAL A 1 83 ? 23.503 15.689 -29.037 1.00 51.94 83 VAL A N 1
ATOM 688 C CA . VAL A 1 83 ? 24.641 14.790 -29.303 1.00 51.94 83 VAL A CA 1
ATOM 689 C C . VAL A 1 83 ? 24.220 13.367 -28.885 1.00 51.94 83 VAL A C 1
ATOM 691 O O . VAL A 1 83 ? 23.471 13.250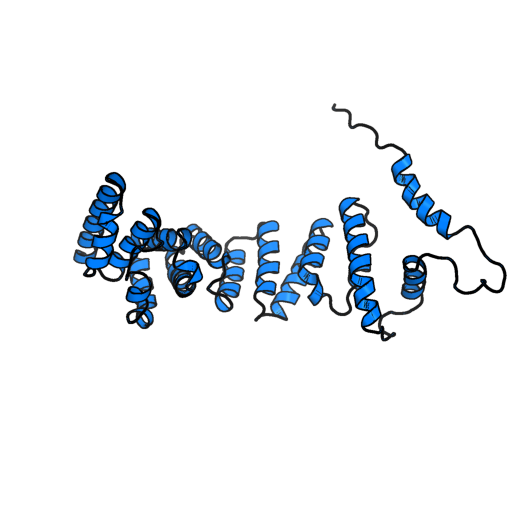 -27.908 1.00 51.94 83 VAL A O 1
ATOM 694 N N . PRO A 1 84 ? 24.617 12.284 -29.594 1.00 54.34 84 PRO A N 1
ATOM 695 C CA . PRO A 1 84 ? 23.882 11.014 -29.584 1.00 54.34 84 PRO A CA 1
ATOM 696 C C . PRO A 1 84 ? 24.014 10.240 -28.265 1.00 54.34 84 PRO A C 1
ATOM 698 O O . PRO A 1 84 ? 24.755 9.269 -28.122 1.00 54.34 84 PRO A O 1
ATOM 701 N N . THR A 1 85 ? 23.217 10.668 -27.294 1.00 51.81 85 THR A N 1
ATOM 702 C CA . THR A 1 85 ? 23.169 10.166 -25.922 1.00 51.81 85 THR A CA 1
ATOM 703 C C . THR A 1 85 ? 22.732 8.700 -25.901 1.00 51.81 85 THR A C 1
ATOM 705 O O . THR A 1 85 ? 23.259 7.914 -25.123 1.00 51.81 85 THR A O 1
ATOM 708 N N . VAL A 1 86 ? 21.851 8.296 -26.824 1.00 47.91 86 VAL A N 1
ATOM 709 C CA . VAL A 1 86 ? 21.454 6.892 -27.021 1.00 47.91 86 VAL A CA 1
ATOM 710 C C . VAL A 1 86 ? 22.622 6.039 -27.533 1.00 47.91 86 VAL A C 1
ATOM 712 O O . VAL A 1 86 ? 22.845 4.956 -27.000 1.00 47.91 86 VAL A O 1
ATOM 715 N N . THR A 1 87 ? 23.432 6.542 -28.472 1.00 49.78 87 THR A N 1
ATOM 716 C CA . THR A 1 87 ? 24.645 5.844 -28.941 1.00 49.78 87 THR A CA 1
ATOM 717 C C . THR A 1 87 ? 25.709 5.764 -27.842 1.00 49.78 87 THR A C 1
ATOM 719 O O . THR A 1 87 ? 26.329 4.723 -27.652 1.00 49.78 87 THR A O 1
ATOM 722 N N . LEU A 1 88 ? 25.891 6.824 -27.049 1.00 52.31 88 LEU A N 1
ATOM 723 C CA . LEU A 1 88 ? 26.786 6.809 -25.883 1.00 52.31 88 LEU A CA 1
ATOM 724 C C . LEU A 1 88 ? 26.324 5.828 -24.793 1.00 52.31 88 LEU A C 1
ATOM 726 O O . LEU A 1 88 ? 27.162 5.228 -24.124 1.00 52.31 88 LEU A O 1
ATOM 730 N N . LEU A 1 89 ? 25.013 5.634 -24.626 1.00 52.44 89 LEU A N 1
ATOM 731 C CA . LEU A 1 89 ? 24.458 4.613 -23.735 1.00 52.44 89 LEU A CA 1
ATOM 732 C C . LEU A 1 89 ? 24.643 3.196 -24.292 1.00 52.44 89 LEU A C 1
ATOM 734 O O . LEU A 1 89 ? 24.998 2.305 -23.521 1.00 52.44 89 LEU A O 1
ATOM 738 N N . SER A 1 90 ? 24.482 2.975 -25.603 1.00 51.50 90 SER A N 1
ATOM 739 C CA . SER A 1 90 ? 24.779 1.670 -26.213 1.00 51.50 90 SER A CA 1
ATOM 740 C C . SER A 1 90 ? 26.273 1.331 -26.159 1.00 51.50 90 SER A C 1
ATOM 742 O O . SER A 1 90 ? 26.626 0.193 -25.882 1.00 51.50 90 SER A O 1
ATOM 744 N N . LEU A 1 91 ? 27.159 2.322 -26.321 1.00 49.75 91 LEU A N 1
ATOM 745 C CA . LEU A 1 91 ? 28.614 2.168 -26.150 1.00 49.75 91 LEU A CA 1
ATOM 746 C C . LEU A 1 91 ? 29.034 1.925 -24.689 1.00 49.75 91 LEU A C 1
ATOM 748 O O . LEU A 1 91 ? 30.134 1.443 -24.434 1.00 49.75 91 LEU A O 1
ATOM 752 N N . LEU A 1 92 ? 28.178 2.264 -23.724 1.00 48.84 92 LEU A N 1
ATOM 753 C CA . LEU A 1 92 ? 28.422 2.039 -22.298 1.00 48.84 92 LEU A CA 1
ATOM 754 C C . LEU A 1 92 ? 28.053 0.631 -21.821 1.00 48.84 92 LEU A C 1
ATOM 756 O O . LEU A 1 92 ? 28.319 0.316 -20.661 1.00 48.84 92 LEU A O 1
ATOM 760 N N . THR A 1 93 ? 27.346 -0.162 -22.634 1.00 50.78 93 THR A N 1
ATOM 761 C CA . THR A 1 93 ? 26.550 -1.277 -22.110 1.00 50.78 93 THR A CA 1
ATOM 762 C C . THR A 1 93 ? 26.604 -2.558 -22.947 1.00 50.78 93 THR A C 1
ATOM 764 O O . THR A 1 93 ? 25.693 -2.862 -23.711 1.00 50.78 93 THR A O 1
ATOM 767 N N . ASP A 1 94 ? 27.579 -3.421 -22.637 1.00 51.06 94 ASP A N 1
ATOM 768 C CA . ASP A 1 94 ? 27.428 -4.875 -22.851 1.00 51.06 94 ASP A CA 1
ATOM 769 C C . ASP A 1 94 ? 26.233 -5.433 -22.039 1.00 51.06 94 ASP A C 1
ATOM 771 O O . ASP A 1 94 ? 25.611 -6.430 -22.402 1.00 51.06 94 ASP A O 1
ATOM 775 N N . GLU A 1 95 ? 25.869 -4.761 -20.938 1.00 55.62 95 GLU A N 1
ATOM 776 C CA . GLU A 1 95 ? 24.723 -5.097 -20.089 1.00 55.62 95 GLU A CA 1
ATOM 777 C C . GLU A 1 95 ? 23.877 -3.854 -19.726 1.00 55.62 95 GLU A C 1
ATOM 779 O O . GLU A 1 95 ? 23.998 -3.316 -18.618 1.00 55.62 95 GLU A O 1
ATOM 784 N N . PRO A 1 96 ? 22.948 -3.400 -20.594 1.00 58.72 96 PRO A N 1
ATOM 785 C CA . PRO A 1 96 ? 22.094 -2.232 -20.313 1.00 58.72 96 PRO A CA 1
ATOM 786 C C . PRO A 1 96 ? 21.190 -2.415 -19.083 1.00 58.72 96 PRO A C 1
ATOM 788 O O . PRO A 1 96 ? 20.725 -1.455 -18.475 1.00 58.72 96 PRO A O 1
ATOM 791 N N . GLN A 1 97 ? 21.012 -3.662 -18.651 1.00 62.69 97 GLN A N 1
ATOM 792 C CA . GLN A 1 97 ? 20.293 -4.060 -17.444 1.00 62.69 97 GLN A CA 1
ATOM 793 C C . GLN A 1 97 ? 20.896 -3.479 -16.147 1.00 62.69 97 GLN A C 1
ATOM 795 O O . GLN A 1 97 ? 20.161 -3.271 -15.184 1.00 62.69 97 GLN A O 1
ATOM 800 N N . LYS A 1 98 ? 22.206 -3.178 -16.117 1.00 67.00 98 LYS A N 1
ATOM 801 C CA . LYS A 1 98 ? 22.916 -2.642 -14.936 1.00 67.00 98 LYS A CA 1
ATOM 802 C C . LYS A 1 98 ? 22.699 -1.144 -14.687 1.00 67.00 98 LYS A C 1
ATOM 804 O O . LYS A 1 98 ? 22.957 -0.678 -13.580 1.00 67.00 98 LYS A O 1
ATOM 809 N N . HIS A 1 99 ? 22.235 -0.400 -15.692 1.00 74.06 99 HIS A N 1
ATOM 810 C CA . HIS A 1 99 ? 22.022 1.056 -15.629 1.00 74.06 99 HIS A CA 1
ATOM 811 C C . HIS A 1 99 ? 20.606 1.458 -16.065 1.00 74.06 99 HIS A C 1
ATOM 813 O O . HIS A 1 99 ? 20.351 2.603 -16.448 1.00 74.06 99 HIS A O 1
ATOM 819 N N . ILE A 1 100 ? 19.680 0.496 -16.013 1.00 82.62 100 ILE A N 1
ATOM 820 C CA . ILE A 1 100 ? 18.285 0.639 -16.430 1.00 82.62 100 ILE A CA 1
ATOM 821 C C . ILE A 1 100 ? 17.625 1.877 -15.810 1.00 82.62 100 ILE A C 1
ATOM 823 O O . ILE A 1 100 ? 16.958 2.630 -16.515 1.00 82.62 100 ILE A O 1
ATOM 827 N N . ASP A 1 101 ? 17.890 2.136 -14.527 1.00 78.31 101 ASP A N 1
ATOM 828 C CA . ASP A 1 101 ? 17.348 3.227 -13.716 1.00 78.31 101 ASP A CA 1
ATOM 829 C C . ASP A 1 101 ? 17.750 4.629 -14.204 1.00 78.31 101 ASP A C 1
ATOM 831 O O . ASP A 1 101 ? 17.087 5.610 -13.857 1.00 78.31 101 ASP A O 1
ATOM 835 N N . VAL A 1 102 ? 18.816 4.723 -15.001 1.00 77.62 102 VAL A N 1
ATOM 836 C CA . VAL A 1 102 ? 19.285 5.946 -15.661 1.00 77.62 102 VAL A CA 1
ATOM 837 C C . VAL A 1 102 ? 18.833 5.975 -17.122 1.00 77.62 102 VAL A C 1
ATOM 839 O O . VAL A 1 102 ? 18.336 7.004 -17.578 1.00 77.62 102 VAL A O 1
ATOM 842 N N . ILE A 1 103 ? 18.956 4.855 -17.846 1.00 78.69 103 ILE A N 1
ATOM 843 C CA . ILE A 1 103 ? 18.674 4.776 -19.290 1.00 78.69 103 ILE A CA 1
ATOM 844 C C . ILE A 1 103 ? 17.230 5.185 -19.603 1.00 78.69 103 ILE A C 1
ATOM 846 O O . ILE A 1 103 ? 17.024 6.035 -20.468 1.00 78.69 103 ILE A O 1
ATOM 850 N N . TRP A 1 104 ? 16.228 4.651 -18.889 1.00 83.19 104 TRP A N 1
ATOM 851 C CA . TRP A 1 104 ? 14.824 4.964 -19.205 1.00 83.19 104 TRP A CA 1
ATOM 852 C C . TRP A 1 104 ? 14.490 6.449 -18.995 1.00 83.19 104 TRP A C 1
ATOM 854 O O . TRP A 1 104 ? 13.715 7.013 -19.760 1.00 83.19 104 TRP A O 1
ATOM 864 N N . LYS A 1 105 ? 15.120 7.107 -18.011 1.00 82.38 105 LYS A N 1
ATOM 865 C CA . LYS A 1 105 ? 14.949 8.549 -17.744 1.00 82.38 105 LYS A CA 1
ATOM 866 C C . LYS A 1 105 ? 15.601 9.415 -18.816 1.00 82.38 105 LYS A C 1
ATOM 868 O O . LYS A 1 105 ? 15.133 10.517 -19.078 1.00 82.38 105 LYS A O 1
ATOM 873 N N . ILE A 1 106 ? 16.691 8.937 -19.416 1.00 76.75 106 ILE A N 1
ATOM 874 C CA . ILE A 1 106 ? 17.313 9.606 -20.559 1.00 76.75 106 ILE A CA 1
ATOM 875 C C . ILE A 1 106 ? 16.405 9.476 -21.784 1.00 76.75 106 ILE A C 1
ATOM 877 O O . ILE A 1 106 ? 16.140 10.481 -22.432 1.00 76.75 106 ILE A O 1
ATOM 881 N N . LEU A 1 107 ? 15.877 8.282 -22.066 1.00 81.00 107 LEU A N 1
ATOM 882 C CA . LEU A 1 107 ? 14.917 8.085 -23.157 1.00 81.00 107 LEU A CA 1
ATOM 883 C C . LEU A 1 107 ? 13.671 8.970 -22.973 1.00 81.00 107 LEU A C 1
ATOM 885 O O . LEU A 1 107 ? 13.302 9.687 -23.895 1.00 81.00 107 LEU A O 1
ATOM 889 N N . GLU A 1 108 ? 13.107 9.026 -21.763 1.00 82.38 108 GLU A N 1
ATOM 890 C CA . GLU A 1 108 ? 12.000 9.933 -21.423 1.00 82.38 108 GLU A CA 1
ATOM 891 C C . GLU A 1 108 ? 12.357 11.420 -21.624 1.00 82.38 108 GLU A C 1
ATOM 893 O O . GLU A 1 108 ? 11.556 12.181 -22.155 1.00 82.38 108 GLU A O 1
ATOM 898 N N . HIS A 1 109 ? 13.566 11.852 -21.247 1.00 80.75 109 HIS A N 1
ATOM 899 C CA . HIS A 1 109 ? 14.011 13.241 -21.423 1.00 80.75 109 HIS A CA 1
ATOM 900 C C . HIS A 1 109 ? 14.133 13.670 -22.893 1.00 80.75 109 HIS A C 1
ATOM 902 O O . HIS A 1 109 ? 13.910 14.838 -23.202 1.00 80.75 109 HIS A O 1
ATOM 908 N N . TYR A 1 110 ? 14.480 12.734 -23.778 1.00 79.75 110 TYR A N 1
ATOM 909 C CA . TYR A 1 110 ? 14.564 12.944 -25.226 1.00 79.75 110 TYR A CA 1
ATOM 910 C C . TYR A 1 110 ? 13.268 12.549 -25.964 1.00 79.75 110 TYR A C 1
ATOM 912 O O . TYR A 1 110 ? 13.311 12.318 -27.170 1.00 79.75 110 TYR A O 1
ATOM 920 N N . ASP A 1 111 ? 12.135 12.458 -25.254 1.00 81.88 111 ASP A N 1
ATOM 921 C CA . ASP A 1 111 ? 10.797 12.149 -25.797 1.00 81.88 111 ASP A CA 1
ATOM 922 C C . ASP A 1 111 ? 10.706 10.797 -26.545 1.00 81.88 111 ASP A C 1
ATOM 924 O O . ASP A 1 111 ? 9.838 10.562 -27.379 1.00 81.88 111 ASP A O 1
ATOM 928 N N . LYS A 1 112 ? 11.612 9.863 -26.227 1.00 83.56 112 LYS A N 1
ATOM 929 C CA . LYS A 1 112 ? 11.672 8.495 -26.771 1.00 83.56 112 LYS A CA 1
ATOM 930 C C . LYS A 1 112 ? 10.852 7.541 -25.900 1.00 83.56 112 LYS A C 1
ATOM 932 O O . LYS A 1 112 ? 11.378 6.586 -25.318 1.00 83.56 112 LYS A O 1
ATOM 937 N N . LEU A 1 113 ? 9.564 7.843 -25.755 1.00 91.44 113 LEU A N 1
ATOM 938 C CA . LEU A 1 113 ? 8.678 7.193 -24.786 1.00 91.44 113 LEU A CA 1
ATOM 939 C C . LEU A 1 113 ? 8.456 5.705 -25.100 1.00 91.44 113 LEU A C 1
ATOM 941 O O . LEU A 1 113 ? 8.518 4.873 -24.195 1.00 91.44 113 LEU A O 1
ATOM 945 N N . GLU A 1 114 ? 8.300 5.341 -26.373 1.00 92.12 114 GLU A N 1
ATOM 946 C CA . GLU A 1 114 ? 8.126 3.953 -26.814 1.00 92.12 114 GLU A CA 1
ATOM 947 C C . GLU A 1 114 ? 9.388 3.110 -26.567 1.00 92.12 114 GLU A C 1
ATOM 949 O O . GLU A 1 114 ? 9.296 1.952 -26.153 1.00 92.12 114 GLU A O 1
ATOM 954 N N . GLU A 1 115 ? 10.577 3.693 -26.770 1.00 87.06 115 GLU A N 1
ATOM 955 C CA . GLU A 1 115 ? 11.858 3.039 -26.469 1.00 87.06 115 GLU A CA 1
ATOM 956 C C . GLU A 1 115 ? 12.011 2.812 -24.957 1.00 87.06 115 GLU A C 1
ATOM 958 O O . GLU A 1 115 ? 12.433 1.732 -24.536 1.00 87.06 115 GLU A O 1
ATOM 963 N N . ALA A 1 116 ? 11.630 3.800 -24.137 1.00 88.12 116 ALA A N 1
ATOM 964 C CA . ALA A 1 116 ? 11.649 3.694 -22.679 1.00 88.12 116 ALA A CA 1
ATOM 965 C C . ALA A 1 116 ? 10.687 2.606 -22.172 1.00 88.12 116 ALA A C 1
ATOM 967 O O . ALA A 1 116 ? 11.073 1.779 -21.340 1.00 88.12 116 ALA A O 1
ATOM 968 N N . GLU A 1 117 ? 9.461 2.559 -22.702 1.00 94.88 117 GLU A N 1
ATOM 969 C CA . GLU A 1 117 ? 8.466 1.550 -22.339 1.00 94.88 117 GLU A CA 1
ATOM 970 C C . GLU A 1 117 ? 8.917 0.139 -22.736 1.00 94.88 117 GLU A C 1
ATOM 972 O O . GLU A 1 117 ? 8.907 -0.770 -21.901 1.00 94.88 117 GLU A O 1
ATOM 977 N N . ALA A 1 118 ? 9.343 -0.055 -23.988 1.00 91.06 118 ALA A N 1
ATOM 978 C CA . ALA A 1 118 ? 9.782 -1.355 -24.492 1.00 91.06 118 ALA A CA 1
ATOM 979 C C . ALA A 1 118 ? 10.986 -1.897 -23.702 1.00 91.06 118 ALA A C 1
ATOM 981 O O . ALA A 1 118 ? 11.024 -3.080 -23.344 1.00 91.06 118 ALA A O 1
ATOM 982 N N . LEU A 1 119 ? 11.939 -1.019 -23.369 1.00 88.94 119 LEU A N 1
ATOM 983 C CA . LEU A 1 119 ? 13.086 -1.337 -22.525 1.00 88.94 119 LEU A CA 1
ATOM 984 C C . LEU A 1 119 ? 12.653 -1.774 -21.116 1.00 88.94 119 LEU A C 1
ATOM 986 O O . LEU A 1 119 ? 13.107 -2.811 -20.630 1.00 88.94 119 LEU A O 1
ATOM 990 N N . LEU A 1 120 ? 11.762 -1.018 -20.466 1.00 93.81 120 LEU A N 1
ATOM 991 C CA . LEU A 1 120 ? 11.295 -1.311 -19.108 1.00 93.81 120 LEU A CA 1
ATOM 992 C C . LEU A 1 120 ? 10.442 -2.581 -19.030 1.00 93.81 120 LEU A C 1
ATOM 994 O O . LEU A 1 120 ? 10.623 -3.375 -18.104 1.00 93.81 120 LEU A O 1
ATOM 998 N N . ARG A 1 121 ? 9.567 -2.821 -20.016 1.00 95.06 121 ARG A N 1
ATOM 999 C CA . ARG A 1 121 ? 8.817 -4.081 -20.137 1.00 95.06 121 ARG A CA 1
ATOM 1000 C C . ARG A 1 121 ? 9.765 -5.261 -20.322 1.00 95.06 121 ARG A C 1
ATOM 1002 O O . ARG A 1 121 ? 9.737 -6.184 -19.512 1.00 95.06 121 ARG A O 1
ATOM 1009 N N . SER A 1 122 ? 10.688 -5.192 -21.289 1.00 91.06 122 SER A N 1
ATOM 1010 C CA . SER A 1 122 ? 11.664 -6.271 -21.488 1.00 91.06 122 SER A CA 1
ATOM 1011 C C . SER A 1 122 ? 12.554 -6.496 -20.263 1.00 91.06 122 SER A C 1
ATOM 1013 O O . SER A 1 122 ? 12.950 -7.638 -20.032 1.00 91.06 122 SER A O 1
ATOM 1015 N N . TYR A 1 123 ? 12.889 -5.453 -19.497 1.00 89.81 123 TYR A N 1
ATOM 1016 C CA . TYR A 1 123 ? 13.654 -5.598 -18.261 1.00 89.81 123 TYR A CA 1
ATOM 1017 C C . TYR A 1 123 ? 12.849 -6.333 -17.184 1.00 89.81 123 TYR A C 1
ATOM 1019 O O . TYR A 1 123 ? 13.360 -7.300 -16.620 1.00 89.81 123 TYR A O 1
ATOM 1027 N N . LYS A 1 124 ? 11.589 -5.934 -16.955 1.00 93.88 124 LYS A N 1
ATOM 1028 C CA . LYS A 1 124 ? 10.666 -6.602 -16.024 1.00 93.88 124 LYS A CA 1
ATOM 1029 C C . LYS A 1 124 ? 10.438 -8.064 -16.392 1.00 93.88 124 LYS A C 1
ATOM 1031 O O . LYS A 1 124 ? 10.503 -8.917 -15.519 1.00 93.88 124 LYS A O 1
ATOM 1036 N N . ASP A 1 125 ? 10.202 -8.367 -17.662 1.00 93.25 125 ASP A N 1
ATOM 1037 C CA . ASP A 1 125 ? 9.859 -9.728 -18.089 1.00 93.25 125 ASP A CA 1
ATOM 1038 C C . ASP A 1 125 ? 11.074 -10.677 -18.069 1.00 93.25 125 ASP A C 1
ATOM 1040 O O . ASP A 1 125 ? 10.916 -11.878 -17.881 1.00 93.25 125 ASP A O 1
ATOM 1044 N N . LYS A 1 126 ? 12.302 -10.148 -18.182 1.00 92.62 126 LYS A N 1
ATOM 1045 C CA . LYS A 1 126 ? 13.554 -10.909 -17.976 1.00 92.62 126 LYS A CA 1
ATOM 1046 C C . LYS A 1 126 ? 13.959 -11.050 -16.504 1.00 92.62 126 LYS A C 1
ATOM 1048 O O . LYS A 1 126 ? 14.851 -11.833 -16.200 1.00 92.62 126 LYS A O 1
ATOM 1053 N N . ASN A 1 127 ? 13.360 -10.263 -15.612 1.00 91.12 127 ASN A N 1
ATOM 1054 C CA . ASN A 1 127 ? 13.725 -10.166 -14.200 1.00 91.12 127 ASN A CA 1
ATOM 1055 C C . ASN A 1 127 ? 12.454 -10.169 -13.335 1.00 91.12 127 ASN A C 1
ATOM 1057 O O . ASN A 1 127 ? 12.280 -9.287 -12.494 1.00 91.12 127 ASN A O 1
ATOM 1061 N N . GLU A 1 128 ? 11.538 -11.115 -13.567 1.00 92.56 128 GLU A N 1
ATOM 1062 C CA . GLU A 1 128 ? 10.207 -11.073 -12.946 1.00 92.56 128 GLU A CA 1
ATOM 1063 C C . GLU A 1 128 ? 10.250 -11.146 -11.413 1.00 92.56 128 GLU A C 1
ATOM 1065 O O . GLU A 1 128 ? 9.480 -10.454 -10.757 1.00 92.56 128 GLU A O 1
ATOM 1070 N N . ASP A 1 129 ? 11.214 -11.862 -10.834 1.00 92.06 129 ASP A N 1
ATOM 1071 C CA . ASP A 1 129 ? 11.411 -11.923 -9.380 1.00 92.06 129 ASP A CA 1
ATOM 1072 C C . ASP A 1 129 ? 12.111 -10.691 -8.780 1.00 92.06 129 ASP A C 1
ATOM 1074 O O . ASP A 1 129 ? 12.208 -10.571 -7.560 1.00 92.06 129 ASP A O 1
ATOM 1078 N N . ASN A 1 130 ? 12.612 -9.758 -9.600 1.00 92.81 130 ASN A N 1
ATOM 1079 C CA . ASN A 1 130 ? 13.317 -8.565 -9.130 1.00 92.81 130 ASN A CA 1
ATOM 1080 C C . ASN A 1 130 ? 12.324 -7.421 -8.834 1.00 92.81 130 ASN A C 1
ATOM 1082 O O . ASN A 1 130 ? 11.798 -6.808 -9.771 1.00 92.81 130 ASN A O 1
ATOM 1086 N N . PRO A 1 131 ? 12.127 -7.017 -7.563 1.00 93.94 131 PRO A N 1
ATOM 1087 C CA . PRO A 1 131 ? 11.165 -5.971 -7.207 1.00 93.94 131 PRO A CA 1
ATOM 1088 C C . PRO A 1 131 ? 11.475 -4.622 -7.869 1.00 93.94 131 PRO A C 1
ATOM 1090 O O . PRO A 1 131 ? 10.563 -3.860 -8.191 1.00 93.94 131 PRO A O 1
ATOM 1093 N N . ASN A 1 132 ? 12.754 -4.327 -8.127 1.00 92.12 132 ASN A N 1
ATOM 1094 C CA . ASN A 1 132 ? 13.155 -3.076 -8.770 1.00 92.12 132 ASN A CA 1
ATOM 1095 C C . ASN A 1 132 ? 12.697 -3.003 -10.232 1.00 92.12 132 ASN A C 1
ATOM 1097 O O . ASN A 1 132 ? 12.391 -1.916 -10.717 1.00 92.12 132 ASN A O 1
ATOM 1101 N N . ALA A 1 133 ? 12.577 -4.140 -10.922 1.00 93.62 133 ALA A N 1
ATOM 1102 C CA . ALA A 1 133 ? 12.123 -4.169 -12.306 1.00 93.62 133 ALA A CA 1
ATOM 1103 C C . ALA A 1 133 ? 10.644 -3.756 -12.428 1.00 93.62 133 ALA A C 1
ATOM 1105 O O . ALA A 1 133 ? 10.300 -2.938 -13.284 1.00 93.62 133 ALA A O 1
ATOM 1106 N N . HIS A 1 134 ? 9.796 -4.207 -11.495 1.00 96.12 134 HIS A N 1
ATOM 1107 C CA . HIS A 1 134 ? 8.419 -3.711 -11.360 1.00 96.12 134 HIS A CA 1
ATOM 1108 C C . HIS A 1 134 ? 8.385 -2.222 -10.987 1.00 96.12 134 HIS A C 1
ATOM 1110 O O . HIS A 1 134 ? 7.635 -1.461 -11.593 1.00 96.12 134 HIS A O 1
ATOM 1116 N N . LYS A 1 135 ? 9.228 -1.776 -10.041 1.00 96.19 135 LYS A N 1
ATOM 1117 C CA . LYS A 1 135 ? 9.286 -0.369 -9.589 1.00 96.19 135 LYS A CA 1
ATOM 1118 C C . LYS A 1 135 ? 9.692 0.620 -10.677 1.00 96.19 135 LYS A C 1
ATOM 1120 O O . LYS A 1 135 ? 9.156 1.728 -10.698 1.00 96.19 135 LYS A O 1
ATOM 1125 N N . PHE A 1 136 ? 10.615 0.261 -11.572 1.00 95.00 136 PHE A N 1
ATOM 1126 C CA . PHE A 1 136 ? 11.013 1.147 -12.670 1.00 95.00 136 PHE A CA 1
ATOM 1127 C C . PHE A 1 136 ? 9.892 1.291 -13.702 1.00 95.00 136 PHE A C 1
ATOM 1129 O O . PHE A 1 136 ? 9.560 2.417 -14.072 1.00 95.00 136 PHE A O 1
ATOM 1136 N N . LEU A 1 137 ? 9.242 0.186 -14.087 1.00 97.44 137 LEU A N 1
ATOM 1137 C CA . LEU A 1 137 ? 8.076 0.236 -14.973 1.00 97.44 137 LEU A CA 1
ATOM 1138 C C . LEU A 1 137 ? 6.896 0.980 -14.323 1.00 97.44 137 LEU A C 1
ATOM 1140 O O . LEU A 1 137 ? 6.237 1.768 -14.994 1.00 97.44 137 LEU A O 1
ATOM 1144 N N . TYR A 1 138 ? 6.674 0.814 -13.013 1.00 98.06 138 TYR A N 1
ATOM 1145 C CA . TYR A 1 138 ? 5.672 1.584 -12.269 1.00 98.06 138 TYR A CA 1
ATOM 1146 C C . TYR A 1 138 ? 5.980 3.088 -12.251 1.00 98.06 138 TYR A C 1
ATOM 1148 O O . TYR A 1 138 ? 5.112 3.905 -12.546 1.00 98.06 138 TYR A O 1
ATOM 1156 N N . SER A 1 139 ? 7.232 3.460 -11.964 1.00 96.75 139 SER A N 1
ATOM 1157 C CA . SER A 1 139 ? 7.687 4.859 -11.965 1.00 96.75 139 SER A CA 1
ATOM 1158 C C . SER A 1 139 ? 7.454 5.542 -13.314 1.00 96.75 139 SER A C 1
ATOM 1160 O O . SER A 1 139 ? 7.023 6.693 -13.353 1.00 96.75 139 SER A O 1
ATOM 1162 N N . PHE A 1 140 ? 7.708 4.830 -14.414 1.00 97.00 140 PHE A N 1
ATOM 1163 C CA . PHE A 1 140 ? 7.411 5.300 -15.765 1.00 97.00 140 PHE A CA 1
ATOM 1164 C C . PHE A 1 140 ? 5.898 5.418 -15.996 1.00 97.00 140 PHE A C 1
ATOM 1166 O O . PHE A 1 140 ? 5.423 6.484 -16.374 1.00 97.00 140 PHE A O 1
ATOM 1173 N N . ALA A 1 141 ? 5.121 4.381 -15.665 1.00 98.06 141 ALA A N 1
ATOM 1174 C CA . ALA A 1 141 ? 3.663 4.378 -15.799 1.00 98.06 141 ALA A CA 1
ATOM 1175 C C . ALA A 1 141 ? 2.972 5.532 -15.044 1.00 98.06 141 ALA A C 1
ATOM 1177 O O . ALA A 1 141 ? 1.981 6.078 -15.522 1.00 98.06 141 ALA A O 1
ATOM 1178 N N . VAL A 1 142 ? 3.487 5.933 -13.877 1.00 97.19 142 VAL A N 1
ATOM 1179 C CA . VAL A 1 142 ? 2.995 7.111 -13.139 1.00 97.19 142 VAL A CA 1
ATOM 1180 C C . VAL A 1 142 ? 3.316 8.415 -13.874 1.00 97.19 142 VAL A C 1
ATOM 1182 O O . VAL A 1 142 ? 2.447 9.276 -13.973 1.00 97.19 142 VAL A O 1
ATOM 1185 N N . ARG A 1 143 ? 4.539 8.568 -14.399 1.00 96.00 143 ARG A N 1
ATOM 1186 C CA . ARG A 1 143 ? 4.985 9.788 -15.104 1.00 96.00 143 ARG A CA 1
ATOM 1187 C C . ARG A 1 143 ? 4.315 9.976 -16.461 1.00 96.00 143 ARG A C 1
ATOM 1189 O O . ARG A 1 143 ? 4.079 11.109 -16.853 1.00 96.00 143 ARG A O 1
ATOM 1196 N N . GLN A 1 144 ? 3.980 8.874 -17.125 1.00 96.69 144 GLN A N 1
ATOM 1197 C CA . GLN A 1 144 ? 3.252 8.840 -18.395 1.00 96.69 144 GLN A CA 1
ATOM 1198 C C . GLN A 1 144 ? 1.726 8.734 -18.203 1.00 96.69 144 GLN A C 1
ATOM 1200 O O . GLN A 1 144 ? 1.009 8.339 -19.117 1.00 96.69 144 GLN A O 1
ATOM 1205 N N . GLU A 1 145 ? 1.232 9.040 -16.996 1.00 96.56 145 GLU A N 1
ATOM 1206 C CA . GLU A 1 145 ? -0.193 9.114 -16.637 1.00 96.56 145 GLU A CA 1
ATOM 1207 C C . GLU A 1 145 ? -1.028 7.881 -17.041 1.00 96.56 145 GLU A C 1
ATOM 1209 O O . GLU A 1 145 ? -2.206 7.981 -17.392 1.00 96.56 145 GLU A O 1
ATOM 1214 N N . TRP A 1 146 ? -0.440 6.680 -16.956 1.00 97.69 146 TRP A N 1
ATOM 1215 C CA . TRP A 1 146 ? -1.125 5.444 -17.329 1.00 97.69 146 TRP A CA 1
ATOM 1216 C C . TRP A 1 146 ? -2.423 5.248 -16.541 1.00 97.69 146 TRP A C 1
ATOM 1218 O O . TRP A 1 146 ? -2.545 5.596 -15.354 1.00 97.69 146 TRP A O 1
ATOM 1228 N N . GLN A 1 147 ? -3.380 4.604 -17.212 1.00 97.31 147 GLN A N 1
ATOM 1229 C CA . GLN A 1 147 ? -4.676 4.243 -16.649 1.00 97.31 147 GLN A CA 1
ATOM 1230 C C . GLN A 1 147 ? -4.512 3.508 -15.315 1.00 97.31 147 GLN A C 1
ATOM 1232 O O . GLN A 1 147 ? -3.625 2.665 -15.149 1.00 97.31 147 GLN A O 1
ATOM 1237 N N . LYS A 1 148 ? -5.379 3.833 -14.350 1.00 96.69 148 LYS A N 1
ATOM 1238 C CA . LYS A 1 148 ? -5.282 3.304 -12.983 1.00 96.69 148 LYS A CA 1
ATOM 1239 C C . LYS A 1 148 ? -5.293 1.779 -12.942 1.00 96.69 148 LYS A C 1
ATOM 1241 O O . LYS A 1 148 ? -4.529 1.214 -12.175 1.00 96.69 148 LYS A O 1
ATOM 1246 N N . SER A 1 149 ? -6.085 1.122 -13.789 1.00 96.44 149 SER A N 1
ATOM 1247 C CA . SER A 1 149 ? -6.115 -0.342 -13.924 1.00 96.44 149 SER A CA 1
ATOM 1248 C C . SER A 1 149 ? -4.735 -0.929 -14.249 1.00 96.44 149 SER A C 1
ATOM 1250 O O . SER A 1 149 ? -4.255 -1.799 -13.528 1.00 96.44 149 SER A O 1
ATOM 1252 N N . ALA A 1 150 ? -4.036 -0.384 -15.249 1.00 97.12 150 ALA A N 1
ATOM 1253 C CA . ALA A 1 150 ? -2.682 -0.813 -15.603 1.00 97.12 150 ALA A CA 1
ATOM 1254 C C . ALA A 1 150 ? -1.676 -0.575 -14.459 1.00 97.12 150 ALA A C 1
ATOM 1256 O O . ALA A 1 150 ? -0.808 -1.411 -14.204 1.00 97.12 150 ALA A O 1
ATOM 1257 N N . ARG A 1 151 ? -1.812 0.540 -13.729 1.00 98.19 151 ARG A N 1
ATOM 1258 C CA . ARG A 1 151 ? -1.008 0.825 -12.527 1.00 98.19 151 ARG A CA 1
ATOM 1259 C C . ARG A 1 151 ? -1.304 -0.142 -11.377 1.00 98.19 151 ARG A C 1
ATOM 1261 O O . ARG A 1 151 ? -0.368 -0.646 -10.762 1.00 98.19 151 ARG A O 1
ATOM 1268 N N . ILE A 1 152 ? -2.575 -0.458 -11.135 1.00 98.50 152 ILE A N 1
ATOM 1269 C CA . ILE A 1 152 ? -3.023 -1.460 -10.160 1.00 98.50 152 ILE A CA 1
ATOM 1270 C C . ILE A 1 152 ? -2.418 -2.829 -10.487 1.00 98.50 152 ILE A C 1
ATOM 1272 O O . ILE A 1 152 ? -1.916 -3.487 -9.581 1.00 98.50 152 ILE A O 1
ATOM 1276 N N . ASP A 1 153 ? -2.404 -3.257 -11.750 1.00 97.19 153 ASP A N 1
ATOM 1277 C CA . ASP A 1 153 ? -1.859 -4.567 -12.130 1.00 97.19 153 ASP A CA 1
ATOM 1278 C C . ASP A 1 153 ? -0.333 -4.654 -11.958 1.00 97.19 153 ASP A C 1
ATOM 1280 O O . ASP A 1 153 ? 0.174 -5.663 -11.457 1.00 97.19 153 ASP A O 1
ATOM 1284 N N . LEU A 1 154 ? 0.406 -3.581 -12.271 1.00 97.69 154 LEU A N 1
ATOM 1285 C CA . LEU A 1 154 ? 1.843 -3.490 -11.974 1.00 97.69 154 LEU A CA 1
ATOM 1286 C C . LEU A 1 154 ? 2.121 -3.586 -10.467 1.00 97.69 154 LEU A C 1
ATOM 1288 O O . LEU A 1 154 ? 3.000 -4.342 -10.045 1.00 97.69 154 LEU A O 1
ATOM 1292 N N . LEU A 1 155 ? 1.350 -2.871 -9.645 1.00 98.50 155 LEU A N 1
ATOM 1293 C CA . LEU A 1 155 ? 1.496 -2.911 -8.191 1.00 98.50 155 LEU A CA 1
ATOM 1294 C C . LEU A 1 155 ? 1.066 -4.252 -7.584 1.00 98.50 155 LEU A C 1
ATOM 1296 O O . LEU A 1 155 ? 1.743 -4.753 -6.689 1.00 98.50 155 LEU A O 1
ATOM 1300 N N . LYS A 1 156 ? -0.003 -4.880 -8.093 1.00 97.94 156 LYS A N 1
ATOM 1301 C CA . LYS A 1 156 ? -0.391 -6.257 -7.739 1.00 97.94 156 LYS A CA 1
ATOM 1302 C C . LYS A 1 156 ? 0.731 -7.242 -8.062 1.00 97.94 156 LYS A C 1
ATOM 1304 O O . LYS A 1 156 ? 0.891 -8.219 -7.337 1.00 97.94 156 LYS A O 1
ATOM 1309 N N . SER A 1 157 ? 1.502 -7.009 -9.129 1.00 96.25 157 SER A N 1
ATOM 1310 C CA . SER A 1 157 ? 2.686 -7.816 -9.433 1.00 96.25 157 SER A CA 1
ATOM 1311 C C . SER A 1 157 ? 3.794 -7.589 -8.404 1.00 96.25 157 SER A C 1
ATOM 1313 O O . SER A 1 157 ? 4.244 -8.557 -7.804 1.00 96.25 157 SER A O 1
ATOM 1315 N N . LEU A 1 158 ? 4.171 -6.335 -8.122 1.00 97.38 158 LEU A N 1
ATOM 1316 C CA . LEU A 1 158 ? 5.176 -5.997 -7.101 1.00 97.38 158 LEU A CA 1
ATOM 1317 C C . LEU A 1 158 ? 4.834 -6.591 -5.720 1.00 97.38 158 LEU A C 1
ATOM 1319 O O . LEU A 1 158 ? 5.691 -7.207 -5.084 1.00 97.38 158 LEU A O 1
ATOM 1323 N N . ALA A 1 159 ? 3.577 -6.463 -5.290 1.00 97.50 159 ALA A N 1
ATOM 1324 C CA . ALA A 1 159 ? 3.094 -6.918 -3.986 1.00 97.50 159 ALA A CA 1
ATOM 1325 C C . ALA A 1 159 ? 3.186 -8.444 -3.777 1.00 97.50 159 ALA A C 1
ATOM 1327 O O . ALA A 1 159 ? 3.203 -8.895 -2.635 1.00 97.50 159 ALA A O 1
ATOM 1328 N N . LYS A 1 160 ? 3.272 -9.247 -4.852 1.00 95.25 160 LYS A N 1
ATOM 1329 C CA . LYS A 1 160 ? 3.529 -10.699 -4.752 1.00 95.25 160 LYS A CA 1
ATOM 1330 C C . LYS A 1 160 ? 4.955 -11.014 -4.299 1.00 95.25 160 LYS A C 1
ATOM 1332 O O . LYS A 1 160 ? 5.155 -12.029 -3.643 1.00 95.25 160 LYS A O 1
ATOM 1337 N N . HIS A 1 161 ? 5.924 -10.172 -4.664 1.00 94.31 161 HIS A N 1
ATOM 1338 C CA . HIS A 1 161 ? 7.340 -10.377 -4.345 1.00 94.31 161 HIS A CA 1
ATOM 1339 C C . HIS A 1 161 ? 7.746 -9.643 -3.060 1.00 94.31 161 HIS A C 1
ATOM 1341 O O . HIS A 1 161 ? 8.533 -10.170 -2.279 1.00 94.31 161 HIS A O 1
ATOM 1347 N N . VAL A 1 162 ? 7.211 -8.437 -2.826 1.00 96.25 162 VAL A N 1
ATOM 1348 C CA . VAL A 1 162 ? 7.493 -7.627 -1.627 1.00 96.25 162 VAL A CA 1
ATOM 1349 C C . VAL A 1 162 ? 6.184 -7.043 -1.077 1.00 96.25 162 VAL A C 1
ATOM 1351 O O . VAL A 1 162 ? 5.837 -5.902 -1.388 1.00 96.25 162 VAL A O 1
ATOM 1354 N N . PRO A 1 163 ? 5.425 -7.805 -0.266 1.00 96.75 163 PRO A N 1
ATOM 1355 C CA . PRO A 1 163 ? 4.171 -7.325 0.321 1.00 96.75 163 PRO A CA 1
ATOM 1356 C C . PRO A 1 163 ? 4.374 -6.198 1.344 1.00 96.75 163 PRO A C 1
ATOM 1358 O O . PRO A 1 163 ? 3.439 -5.442 1.594 1.00 96.75 163 PRO A O 1
ATOM 1361 N N . SER A 1 164 ? 5.583 -6.049 1.899 1.00 96.81 164 SER A N 1
ATOM 1362 C CA . SER A 1 164 ? 5.945 -4.954 2.803 1.00 96.81 164 SER A CA 1
ATOM 1363 C C . SER A 1 164 ? 6.458 -3.689 2.097 1.00 96.81 164 SER A C 1
ATOM 1365 O O . SER A 1 164 ? 6.943 -2.769 2.756 1.00 96.81 164 SER A O 1
ATOM 1367 N N . ASP A 1 165 ? 6.354 -3.599 0.765 1.00 97.69 165 ASP A N 1
ATOM 1368 C CA . ASP A 1 165 ? 6.811 -2.420 0.026 1.00 97.69 165 ASP A CA 1
ATOM 1369 C C . ASP A 1 165 ? 5.889 -1.200 0.241 1.00 97.69 165 ASP A C 1
ATOM 1371 O O . ASP A 1 165 ? 4.667 -1.345 0.167 1.00 97.69 165 ASP A O 1
ATOM 1375 N N . PRO A 1 166 ? 6.420 0.027 0.419 1.00 96.94 166 PRO A N 1
ATOM 1376 C CA . PRO A 1 166 ? 5.594 1.227 0.577 1.00 96.94 166 PRO A CA 1
ATOM 1377 C C . PRO A 1 166 ? 4.574 1.470 -0.546 1.00 96.94 166 PRO A C 1
ATOM 1379 O O . PRO A 1 166 ? 3.516 2.048 -0.289 1.00 96.94 166 PRO A O 1
ATOM 1382 N N . LEU A 1 167 ? 4.843 1.010 -1.776 1.00 97.94 167 LEU A N 1
ATOM 1383 C CA . LEU A 1 167 ? 3.906 1.132 -2.900 1.00 97.94 167 LEU A CA 1
ATOM 1384 C C . LEU A 1 167 ? 2.647 0.253 -2.750 1.00 97.94 167 LEU A C 1
ATOM 1386 O O . LEU A 1 167 ? 1.648 0.489 -3.430 1.00 97.94 167 LEU A O 1
ATOM 1390 N N . VAL A 1 168 ? 2.633 -0.714 -1.826 1.00 98.25 168 VAL A N 1
ATOM 1391 C CA . VAL A 1 168 ? 1.428 -1.494 -1.491 1.00 98.25 168 VAL A CA 1
ATOM 1392 C C . VAL A 1 168 ? 0.351 -0.609 -0.849 1.00 98.25 168 VAL A C 1
ATOM 1394 O O . VAL A 1 168 ? -0.839 -0.865 -1.025 1.00 98.25 168 VAL A O 1
ATOM 1397 N N . ILE A 1 169 ? 0.726 0.491 -0.188 1.00 98.12 169 ILE A N 1
ATOM 1398 C CA . ILE A 1 169 ? -0.245 1.481 0.299 1.00 98.12 169 ILE A CA 1
ATOM 1399 C C . ILE A 1 169 ? -0.920 2.203 -0.876 1.00 98.12 169 ILE A C 1
ATOM 1401 O O . ILE A 1 169 ? -2.141 2.353 -0.883 1.00 98.12 169 ILE A O 1
ATOM 1405 N N . GLU A 1 170 ? -0.149 2.592 -1.894 1.00 98.06 170 GLU A N 1
ATOM 1406 C CA . GLU A 1 170 ? -0.674 3.237 -3.105 1.00 98.06 170 GLU A CA 1
ATOM 1407 C C . GLU A 1 170 ? -1.592 2.287 -3.895 1.00 98.06 170 GLU A C 1
ATOM 1409 O O . GLU A 1 170 ? -2.645 2.703 -4.375 1.00 98.06 170 GLU A O 1
ATOM 1414 N N . LEU A 1 171 ? -1.270 0.986 -3.936 1.00 98.56 171 LEU A N 1
ATOM 1415 C CA . LEU A 1 171 ? -2.162 -0.052 -4.470 1.00 98.56 171 LEU A CA 1
ATOM 1416 C C . LEU A 1 171 ? -3.511 -0.072 -3.743 1.00 98.56 171 LEU A C 1
ATOM 1418 O O . LEU A 1 171 ? -4.559 -0.114 -4.386 1.00 98.56 171 LEU A O 1
ATOM 1422 N N . CYS A 1 172 ? -3.491 -0.042 -2.410 1.00 98.12 172 CYS A N 1
ATOM 1423 C CA . CYS A 1 172 ? -4.709 -0.058 -1.606 1.00 98.12 172 CYS A CA 1
ATOM 1424 C C . CYS A 1 172 ? -5.558 1.197 -1.848 1.00 98.12 172 CYS A C 1
ATOM 1426 O O . CYS A 1 172 ? -6.769 1.092 -2.026 1.00 98.12 172 CYS A O 1
ATOM 1428 N N . GLU A 1 173 ? -4.929 2.370 -1.919 1.00 97.25 173 GLU A N 1
ATOM 1429 C CA . GLU A 1 173 ? -5.605 3.637 -2.215 1.00 97.25 173 GLU A CA 1
ATOM 1430 C C . GLU A 1 173 ? -6.207 3.659 -3.631 1.00 97.25 173 GLU A C 1
ATOM 1432 O O . GLU A 1 173 ? -7.345 4.097 -3.797 1.00 97.25 173 GLU A O 1
ATOM 1437 N N . LEU A 1 174 ? -5.504 3.132 -4.641 1.00 97.69 174 LEU A N 1
ATOM 1438 C CA . LEU A 1 174 ? -6.036 2.995 -6.001 1.00 97.69 174 LEU A CA 1
ATOM 1439 C C . LEU A 1 174 ? -7.225 2.024 -6.059 1.00 97.69 174 LEU A C 1
ATOM 1441 O O . LEU A 1 174 ? -8.246 2.362 -6.652 1.00 97.69 174 LEU A O 1
ATOM 1445 N N . LEU A 1 175 ? -7.143 0.860 -5.404 1.00 97.31 175 LEU A N 1
ATOM 1446 C CA . LEU A 1 175 ? -8.258 -0.096 -5.330 1.00 97.31 175 LEU A CA 1
ATOM 1447 C C . LEU A 1 175 ? -9.497 0.515 -4.658 1.00 97.31 175 LEU A C 1
ATOM 1449 O O . LEU A 1 175 ? -10.610 0.324 -5.140 1.00 97.31 175 LEU A O 1
ATOM 1453 N N . ILE A 1 176 ? -9.319 1.289 -3.583 1.00 94.31 176 ILE A N 1
ATOM 1454 C CA . ILE A 1 176 ? -10.419 2.004 -2.919 1.00 94.31 176 ILE A CA 1
ATOM 1455 C C . ILE A 1 176 ? -11.055 3.032 -3.869 1.00 94.31 176 ILE A C 1
ATOM 1457 O O . ILE A 1 176 ? -12.280 3.093 -3.961 1.00 94.31 176 ILE A O 1
ATOM 1461 N N . GLN A 1 177 ? -10.253 3.799 -4.617 1.00 94.19 177 GLN A N 1
ATOM 1462 C CA . GLN A 1 177 ? -10.763 4.788 -5.578 1.00 94.19 177 GLN A CA 1
ATOM 1463 C C . GLN A 1 177 ? -11.559 4.169 -6.736 1.00 94.19 177 GLN A C 1
ATOM 1465 O O . GLN A 1 177 ? -12.508 4.790 -7.209 1.00 94.19 177 GLN A O 1
ATOM 1470 N N . GLU A 1 178 ? -11.202 2.962 -7.178 1.00 94.81 178 GLU A N 1
ATOM 1471 C CA . GLU A 1 178 ? -11.920 2.246 -8.244 1.00 94.81 178 GLU A CA 1
ATOM 1472 C C . GLU A 1 178 ? -13.142 1.456 -7.726 1.00 94.81 178 GLU A C 1
ATOM 1474 O O . GLU A 1 178 ? -13.751 0.691 -8.468 1.00 94.81 178 GLU A O 1
ATOM 1479 N N . ASN A 1 179 ? -13.551 1.663 -6.465 1.00 91.75 179 ASN A N 1
ATOM 1480 C CA . ASN A 1 179 ? -14.625 0.926 -5.779 1.00 91.75 179 ASN A CA 1
ATOM 1481 C C . ASN A 1 179 ? -14.346 -0.588 -5.634 1.00 91.75 179 ASN A C 1
ATOM 1483 O O . ASN A 1 179 ? -15.258 -1.392 -5.440 1.00 91.75 179 ASN A O 1
ATOM 1487 N N . GLU A 1 180 ? -13.071 -0.981 -5.663 1.00 92.62 180 GLU A N 1
ATOM 1488 C CA . GLU A 1 180 ? -12.574 -2.326 -5.359 1.00 92.62 180 GLU A CA 1
ATOM 1489 C C . GLU A 1 180 ? -12.030 -2.425 -3.919 1.00 92.62 180 GLU A C 1
ATOM 1491 O O . GLU A 1 180 ? -11.144 -3.231 -3.637 1.00 92.62 180 GLU A O 1
ATOM 1496 N N . GLY A 1 181 ? -12.541 -1.621 -2.980 1.00 92.25 181 GLY A N 1
ATOM 1497 C CA . GLY A 1 181 ? -12.002 -1.518 -1.618 1.00 92.25 181 GLY A CA 1
ATOM 1498 C C . GLY A 1 181 ? -11.800 -2.871 -0.924 1.00 92.25 181 GLY A C 1
ATOM 1499 O O . GLY A 1 181 ? -10.744 -3.115 -0.346 1.00 92.25 181 GLY A O 1
ATOM 1500 N N . GLN A 1 182 ? -12.737 -3.816 -1.051 1.00 93.25 182 GLN A N 1
ATOM 1501 C CA . GLN A 1 182 ? -12.591 -5.162 -0.478 1.00 93.25 182 GLN A CA 1
ATOM 1502 C C . GLN A 1 182 ? -11.345 -5.924 -0.979 1.00 93.25 182 GLN A C 1
ATOM 1504 O O . GLN A 1 182 ? -10.812 -6.760 -0.250 1.00 93.25 182 GLN A O 1
ATOM 1509 N N . ASN A 1 183 ? -10.853 -5.618 -2.184 1.00 95.44 183 ASN A N 1
ATOM 1510 C CA . ASN A 1 183 ? -9.655 -6.224 -2.767 1.00 95.44 183 ASN A CA 1
ATOM 1511 C C . ASN A 1 183 ? -8.359 -5.646 -2.167 1.00 95.44 183 ASN A C 1
ATOM 1513 O O . ASN A 1 183 ? -7.312 -6.270 -2.309 1.00 95.44 183 ASN A O 1
ATOM 1517 N N . ALA A 1 184 ? -8.410 -4.499 -1.475 1.00 97.12 184 ALA A N 1
ATOM 1518 C CA . ALA A 1 184 ? -7.270 -3.925 -0.753 1.00 97.12 184 ALA A CA 1
ATOM 1519 C C . ALA A 1 184 ? -6.989 -4.634 0.587 1.00 97.12 184 ALA A C 1
ATOM 1521 O O . ALA A 1 184 ? -5.850 -4.657 1.048 1.00 97.12 184 ALA A O 1
ATOM 1522 N N . ILE A 1 185 ? -8.003 -5.252 1.207 1.00 96.88 185 ILE A N 1
ATOM 1523 C CA . ILE A 1 185 ? -7.901 -5.865 2.545 1.00 96.88 185 ILE A CA 1
ATOM 1524 C C . ILE A 1 185 ? -6.780 -6.920 2.636 1.00 96.88 185 ILE A C 1
ATOM 1526 O O . ILE A 1 185 ? -5.985 -6.831 3.573 1.00 96.88 185 ILE A O 1
ATOM 1530 N N . PRO A 1 186 ? -6.633 -7.878 1.692 1.00 97.25 186 PRO A N 1
ATOM 1531 C CA . PRO A 1 186 ? -5.541 -8.852 1.744 1.00 97.25 186 PRO A CA 1
ATOM 1532 C C . PRO A 1 186 ? -4.149 -8.212 1.656 1.00 97.25 186 PRO A C 1
ATOM 1534 O O . PRO A 1 186 ? -3.228 -8.680 2.323 1.00 97.25 186 PRO A O 1
ATOM 1537 N N . PHE A 1 187 ? -4.002 -7.130 0.882 1.00 98.19 187 PHE A N 1
ATOM 1538 C CA . PHE A 1 187 ? -2.742 -6.394 0.754 1.00 98.19 187 PHE A CA 1
ATOM 1539 C C . PHE A 1 187 ? -2.406 -5.619 2.031 1.00 98.19 187 PHE A C 1
ATOM 1541 O O . PHE A 1 187 ? -1.279 -5.708 2.502 1.00 98.19 187 PHE A O 1
ATOM 1548 N N . LEU A 1 188 ? -3.383 -4.944 2.650 1.00 97.81 188 LEU A N 1
ATOM 1549 C CA . LEU A 1 188 ? -3.193 -4.284 3.949 1.00 97.81 188 LEU A CA 1
ATOM 1550 C C . LEU A 1 188 ? -2.811 -5.283 5.049 1.00 97.81 188 LEU A C 1
ATOM 1552 O O . LEU A 1 188 ? -1.975 -4.971 5.889 1.00 97.81 188 LEU A O 1
ATOM 1556 N N . PHE A 1 189 ? -3.380 -6.491 5.039 1.00 97.56 189 PHE A N 1
ATOM 1557 C CA . PHE A 1 189 ? -2.971 -7.554 5.958 1.00 97.56 189 PHE A CA 1
ATOM 1558 C C . PHE A 1 189 ? -1.534 -8.029 5.704 1.00 97.56 189 PHE A C 1
ATOM 1560 O O . PHE A 1 189 ? -0.761 -8.113 6.650 1.00 97.56 189 PHE A O 1
ATOM 1567 N N . ALA A 1 190 ? -1.159 -8.303 4.450 1.00 97.44 190 ALA A N 1
ATOM 1568 C CA . ALA A 1 190 ? 0.194 -8.750 4.105 1.00 97.44 190 ALA A CA 1
ATOM 1569 C C . ALA A 1 190 ? 1.270 -7.676 4.375 1.00 97.44 190 ALA A C 1
ATOM 1571 O O . ALA A 1 190 ? 2.389 -8.008 4.753 1.00 97.44 190 ALA A O 1
ATOM 1572 N N . LEU A 1 191 ? 0.911 -6.398 4.231 1.00 97.81 191 LEU A N 1
ATOM 1573 C CA . LEU A 1 191 ? 1.731 -5.246 4.607 1.00 97.81 191 LEU A CA 1
ATOM 1574 C C . LEU A 1 191 ? 1.931 -5.172 6.131 1.00 97.81 191 LEU A C 1
ATOM 1576 O O . LEU A 1 191 ? 3.047 -4.982 6.600 1.00 97.81 191 LEU A O 1
ATOM 1580 N N . LEU A 1 192 ? 0.852 -5.343 6.905 1.00 97.25 192 LEU A N 1
ATOM 1581 C CA . LEU A 1 192 ? 0.870 -5.263 8.371 1.00 97.25 192 LEU A CA 1
ATOM 1582 C C . LEU A 1 192 ? 1.478 -6.492 9.065 1.00 97.25 192 LEU A C 1
ATOM 1584 O O . LEU A 1 192 ? 1.859 -6.377 10.226 1.00 97.25 192 LEU A O 1
ATOM 1588 N N . ASP A 1 193 ? 1.602 -7.634 8.382 1.00 96.56 193 ASP A N 1
ATOM 1589 C CA . ASP A 1 193 ? 2.343 -8.798 8.892 1.00 96.56 193 ASP A CA 1
ATOM 1590 C C . ASP A 1 193 ? 3.839 -8.489 9.119 1.00 96.56 193 ASP A C 1
ATOM 1592 O O . ASP A 1 193 ? 4.483 -9.148 9.937 1.00 96.56 193 ASP A O 1
ATOM 1596 N N . ASP A 1 194 ? 4.397 -7.495 8.415 1.00 96.00 194 ASP A N 1
ATOM 1597 C CA . ASP A 1 194 ? 5.771 -7.026 8.604 1.00 96.00 194 ASP A CA 1
ATOM 1598 C C . ASP A 1 194 ? 5.836 -5.950 9.704 1.00 96.00 194 ASP A C 1
ATOM 1600 O O . ASP A 1 194 ? 5.143 -4.926 9.682 1.00 96.00 194 ASP A O 1
ATOM 1604 N N . GLY A 1 195 ? 6.717 -6.178 10.680 1.00 93.12 195 GLY A N 1
ATOM 1605 C CA . GLY A 1 195 ? 6.848 -5.343 11.867 1.00 93.12 195 GLY A CA 1
ATOM 1606 C C . GLY A 1 195 ? 7.255 -3.897 11.611 1.00 93.12 195 GLY A C 1
ATOM 1607 O O . GLY A 1 195 ? 6.978 -3.049 12.462 1.00 93.12 195 GLY A O 1
ATOM 1608 N N . MET A 1 196 ? 7.831 -3.569 10.448 1.00 93.44 196 MET A N 1
ATOM 1609 C CA . MET A 1 196 ? 8.097 -2.167 10.103 1.00 93.44 196 MET A CA 1
ATOM 1610 C C . MET A 1 196 ? 6.805 -1.335 9.987 1.00 93.44 196 MET A C 1
ATOM 1612 O O . MET A 1 196 ? 6.816 -0.145 10.289 1.00 93.44 196 MET A O 1
ATOM 1616 N N . TRP A 1 197 ? 5.675 -1.960 9.635 1.00 96.62 197 TRP A N 1
ATOM 1617 C CA . TRP A 1 197 ? 4.371 -1.299 9.493 1.00 96.62 197 TRP A CA 1
ATOM 1618 C C . TRP A 1 197 ? 3.512 -1.354 10.764 1.00 96.62 197 TRP A C 1
ATOM 1620 O O . TRP A 1 197 ? 2.461 -0.712 10.839 1.00 96.62 197 TRP A O 1
ATOM 1630 N N . GLN A 1 198 ? 3.964 -2.060 11.810 1.00 93.94 198 GLN A N 1
ATOM 1631 C CA . GLN A 1 198 ? 3.248 -2.192 13.085 1.00 93.94 198 GLN A CA 1
ATOM 1632 C C . GLN A 1 198 ? 2.936 -0.831 13.733 1.00 93.94 198 GLN A C 1
ATOM 1634 O O . GLN A 1 198 ? 1.919 -0.713 14.426 1.00 93.94 198 GLN A O 1
ATOM 1639 N N . PHE A 1 199 ? 3.779 0.183 13.515 1.00 94.44 199 PHE A N 1
ATOM 1640 C CA . PHE A 1 199 ? 3.676 1.511 14.134 1.00 94.44 199 PHE A CA 1
ATOM 1641 C C . PHE A 1 199 ? 3.318 2.640 13.149 1.00 94.44 199 PHE A C 1
ATOM 1643 O O . PHE A 1 199 ? 3.253 3.802 13.542 1.00 94.44 199 PHE A O 1
ATOM 1650 N N . GLU A 1 200 ? 3.023 2.311 11.890 1.00 96.25 200 GLU A N 1
ATOM 1651 C CA . GLU A 1 200 ? 2.742 3.299 10.845 1.00 96.25 200 GLU A CA 1
ATOM 1652 C C . GLU A 1 200 ? 1.253 3.647 10.758 1.00 96.25 200 GLU A C 1
ATOM 1654 O O . GLU A 1 200 ? 0.406 2.788 10.529 1.00 96.25 200 GLU A O 1
ATOM 1659 N N . LEU A 1 201 ? 0.901 4.929 10.899 1.00 96.06 201 LEU A N 1
ATOM 1660 C CA . LEU A 1 201 ? -0.503 5.366 10.961 1.00 96.06 201 LEU A CA 1
ATOM 1661 C C . LEU A 1 201 ? -1.299 5.051 9.681 1.00 96.06 201 LEU A C 1
ATOM 1663 O O . LEU A 1 201 ? -2.465 4.660 9.759 1.00 96.06 201 LEU A O 1
ATOM 1667 N N . ARG A 1 202 ? -0.685 5.235 8.506 1.00 97.19 202 ARG A N 1
ATOM 1668 C CA . ARG A 1 202 ? -1.363 5.183 7.197 1.00 97.19 202 ARG A CA 1
ATOM 1669 C C . ARG A 1 202 ? -2.042 3.831 6.898 1.00 97.19 202 ARG A C 1
ATOM 1671 O O . ARG A 1 202 ? -3.242 3.864 6.620 1.00 97.19 202 ARG A O 1
ATOM 1678 N N . PRO A 1 203 ? -1.378 2.657 6.994 1.00 97.50 203 PRO A N 1
ATOM 1679 C CA . PRO A 1 203 ? -2.038 1.372 6.739 1.00 97.50 203 PRO A CA 1
ATOM 1680 C C . PRO A 1 203 ? -3.149 1.046 7.749 1.00 97.50 203 PRO A C 1
ATOM 1682 O O . PRO A 1 203 ? -4.203 0.551 7.353 1.00 97.50 203 PRO A O 1
ATOM 1685 N N . TRP A 1 204 ? -2.970 1.371 9.036 1.00 97.56 204 TRP A N 1
ATOM 1686 C CA . TRP A 1 204 ? -4.001 1.148 10.060 1.00 97.56 204 TRP A CA 1
ATOM 1687 C C . TRP A 1 204 ? -5.238 2.016 9.849 1.00 97.56 204 TRP A C 1
ATOM 1689 O O . TRP A 1 204 ? -6.361 1.527 9.989 1.00 97.56 204 TRP A O 1
ATOM 1699 N N . LYS A 1 205 ? -5.037 3.284 9.474 1.00 96.31 205 LYS A N 1
ATOM 1700 C CA . LYS A 1 205 ? -6.124 4.191 9.114 1.00 96.31 205 LYS A CA 1
ATOM 1701 C C . LYS A 1 205 ? -6.937 3.622 7.950 1.00 96.31 205 LYS A C 1
ATOM 1703 O O . LYS A 1 205 ? -8.126 3.364 8.143 1.00 96.31 205 LYS A O 1
ATOM 1708 N N . LEU A 1 206 ? -6.281 3.319 6.823 1.00 96.19 206 LEU A N 1
ATOM 1709 C CA . LEU A 1 206 ? -6.915 2.730 5.636 1.00 96.19 206 LEU A CA 1
ATOM 1710 C C . LEU A 1 206 ? -7.692 1.449 5.968 1.00 96.19 206 LEU A C 1
ATOM 1712 O O . LEU A 1 206 ? -8.856 1.334 5.595 1.00 96.19 206 LEU A O 1
ATOM 1716 N N . MET A 1 207 ? -7.085 0.518 6.717 1.00 96.06 207 MET A N 1
ATOM 1717 C CA . MET A 1 207 ? -7.744 -0.723 7.142 1.00 96.06 207 MET A CA 1
ATOM 1718 C C . MET A 1 207 ? -9.021 -0.435 7.942 1.00 96.06 207 MET A C 1
ATOM 1720 O O . MET A 1 207 ? -10.078 -0.987 7.649 1.00 96.06 207 MET A O 1
ATOM 1724 N N . SER A 1 208 ? -8.946 0.446 8.941 1.00 93.56 208 SER A N 1
ATOM 1725 C CA . SER A 1 208 ? -10.090 0.734 9.810 1.00 93.56 208 SER A CA 1
ATOM 1726 C C . SER A 1 208 ? -11.238 1.446 9.081 1.00 93.56 208 SER A C 1
ATOM 1728 O O . SER A 1 208 ? -12.394 1.086 9.284 1.00 93.56 208 SER A O 1
ATOM 1730 N N . GLU A 1 209 ? -10.936 2.416 8.210 1.00 92.06 209 GLU A N 1
ATOM 1731 C CA . GLU A 1 209 ? -11.935 3.172 7.444 1.00 92.06 209 GLU A CA 1
ATOM 1732 C C . GLU A 1 209 ? -12.666 2.253 6.457 1.00 92.06 209 GLU A C 1
ATOM 1734 O O . GLU A 1 209 ? -13.895 2.257 6.396 1.00 92.06 209 GLU A O 1
ATOM 1739 N N . LEU A 1 210 ? -11.913 1.388 5.777 1.00 92.06 210 LEU A N 1
ATOM 1740 C CA . LEU A 1 210 ? -12.420 0.401 4.830 1.00 92.06 210 LEU A CA 1
ATOM 1741 C C . LEU A 1 210 ? -13.302 -0.672 5.490 1.00 92.06 210 LEU A C 1
ATOM 1743 O O . LEU A 1 210 ? -14.367 -1.007 4.974 1.00 92.06 210 LEU A O 1
ATOM 1747 N N . LEU A 1 211 ? -12.897 -1.199 6.650 1.00 90.12 211 LEU A N 1
ATOM 1748 C CA . LEU A 1 211 ? -13.704 -2.171 7.400 1.00 90.12 211 LEU A CA 1
ATOM 1749 C C . LEU A 1 211 ? -14.946 -1.539 8.054 1.00 90.12 211 LEU A C 1
ATOM 1751 O O . LEU A 1 211 ? -15.906 -2.251 8.345 1.00 90.12 211 LEU A O 1
ATOM 1755 N N . ILE A 1 212 ? -14.945 -0.220 8.279 1.00 87.88 212 ILE A N 1
ATOM 1756 C CA . ILE A 1 212 ? -16.127 0.538 8.709 1.00 87.88 212 ILE A CA 1
ATOM 1757 C C . ILE A 1 212 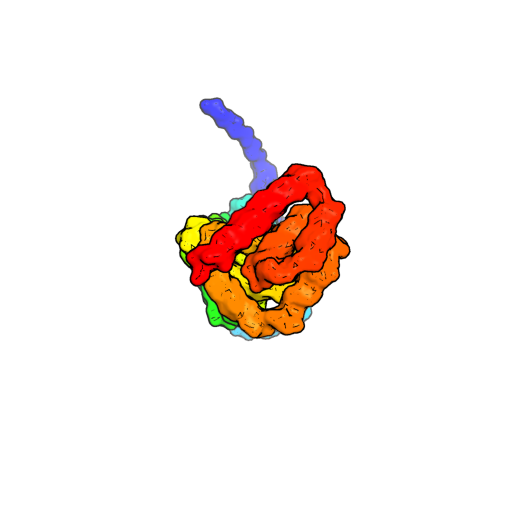? -17.127 0.717 7.558 1.00 87.88 212 ILE A C 1
ATOM 1759 O O . ILE A 1 212 ? -18.333 0.654 7.804 1.00 87.88 212 ILE A O 1
ATOM 1763 N N . SER A 1 213 ? -16.656 1.000 6.338 1.00 85.12 213 SER A N 1
ATOM 1764 C CA . SER A 1 213 ? -17.530 1.312 5.200 1.00 85.12 213 SER A CA 1
ATOM 1765 C C . SER A 1 213 ? -18.099 0.069 4.512 1.00 85.12 213 SER A C 1
ATOM 1767 O O . SER A 1 213 ? -19.245 0.095 4.069 1.00 85.12 213 SER A O 1
ATOM 1769 N N . GLU A 1 214 ? -17.331 -1.022 4.434 1.00 76.44 214 GLU A N 1
ATOM 1770 C CA . GLU A 1 214 ? -17.664 -2.182 3.602 1.00 76.44 214 GLU A CA 1
ATOM 1771 C C . GLU A 1 214 ? -18.115 -3.414 4.397 1.00 76.44 214 GLU A C 1
ATOM 1773 O O . GLU A 1 214 ? -17.304 -4.183 4.918 1.00 76.44 214 GLU A O 1
ATOM 1778 N N . VAL A 1 215 ? -19.420 -3.711 4.363 1.00 68.44 215 VAL A N 1
ATOM 1779 C CA . VAL A 1 215 ? -19.982 -4.965 4.914 1.00 68.44 215 VAL A CA 1
ATOM 1780 C C . VAL A 1 215 ? -19.353 -6.201 4.251 1.00 68.44 215 VAL A C 1
ATOM 1782 O O . VAL A 1 215 ? -19.073 -7.196 4.920 1.00 68.44 215 VAL A O 1
ATOM 1785 N N . LYS A 1 216 ? -19.053 -6.136 2.945 1.00 71.62 216 LYS A N 1
ATOM 1786 C CA . LYS A 1 216 ? -18.307 -7.198 2.240 1.00 71.62 216 LYS A CA 1
ATOM 1787 C C . LYS A 1 216 ? -16.863 -7.313 2.732 1.00 71.62 216 LYS A C 1
ATOM 1789 O O . LYS A 1 216 ? -16.324 -8.419 2.773 1.00 71.62 216 LYS A O 1
ATOM 1794 N N . GLY A 1 217 ? -16.262 -6.197 3.145 1.00 79.75 217 GLY A N 1
ATOM 1795 C CA . GLY A 1 217 ? -14.913 -6.148 3.695 1.00 79.75 217 GLY A CA 1
ATOM 1796 C C . GLY A 1 217 ? -14.764 -6.988 4.962 1.00 79.75 217 GLY A C 1
ATOM 1797 O O . GLY A 1 217 ? -13.770 -7.695 5.109 1.00 79.75 217 GLY A O 1
ATOM 1798 N N . VAL A 1 218 ? -15.793 -7.030 5.816 1.00 80.62 218 VAL A N 1
ATOM 1799 C CA . VAL A 1 218 ? -15.811 -7.879 7.021 1.00 80.62 218 VAL A CA 1
ATOM 1800 C C . VAL A 1 218 ? -15.655 -9.368 6.682 1.00 80.62 218 VAL A C 1
ATOM 1802 O O . VAL A 1 218 ? -14.935 -10.088 7.374 1.00 80.62 218 VAL A O 1
ATOM 1805 N N . ASN A 1 219 ? -16.266 -9.844 5.593 1.00 86.44 219 ASN A N 1
ATOM 1806 C CA . ASN A 1 219 ? -16.146 -11.245 5.174 1.00 86.44 219 ASN A CA 1
ATOM 1807 C C . ASN A 1 219 ? -14.753 -11.565 4.609 1.00 86.44 219 ASN A C 1
ATOM 1809 O O . ASN A 1 219 ? -14.190 -12.612 4.934 1.00 86.44 219 ASN A O 1
ATOM 1813 N N . VAL A 1 220 ? -14.162 -10.655 3.826 1.00 92.38 220 VAL A N 1
ATOM 1814 C CA . VAL A 1 220 ? -12.778 -10.801 3.332 1.00 92.38 220 VAL A CA 1
ATOM 1815 C C . VAL A 1 220 ? -11.780 -10.783 4.494 1.00 92.38 220 VAL A C 1
ATOM 1817 O O . VAL A 1 220 ? -10.870 -11.610 4.542 1.00 92.38 220 VAL A O 1
ATOM 1820 N N . MET A 1 221 ? -11.986 -9.897 5.472 1.00 92.81 221 MET A N 1
ATOM 1821 C CA . MET A 1 221 ? -11.175 -9.800 6.686 1.00 92.81 221 MET A CA 1
ATOM 1822 C C . MET A 1 221 ? -11.239 -11.077 7.532 1.00 92.81 221 MET A C 1
ATOM 1824 O O . MET A 1 221 ? -10.187 -11.590 7.905 1.00 92.81 221 MET A O 1
ATOM 1828 N N . LYS A 1 222 ? -12.425 -11.670 7.739 1.00 90.62 222 LYS A N 1
ATOM 1829 C CA . LYS A 1 222 ? -12.553 -12.994 8.380 1.00 90.62 222 LYS A CA 1
ATOM 1830 C C . LYS A 1 222 ? -11.747 -14.070 7.644 1.00 90.62 222 LYS A C 1
ATOM 1832 O O . LYS A 1 222 ? -11.063 -14.857 8.292 1.00 90.62 222 LYS A O 1
ATOM 1837 N N . GLY A 1 223 ? -11.769 -14.069 6.308 1.00 93.38 223 GLY A N 1
ATOM 1838 C CA . GLY A 1 223 ? -10.933 -14.950 5.484 1.00 93.38 223 GLY A CA 1
ATOM 1839 C C . GLY A 1 223 ? -9.433 -14.742 5.729 1.00 93.38 223 GLY A C 1
ATOM 1840 O O . GLY A 1 223 ? -8.716 -15.700 6.018 1.00 93.38 223 GLY A O 1
ATOM 1841 N N . CYS A 1 224 ? -8.971 -13.488 5.705 1.00 94.75 224 CYS A N 1
ATOM 1842 C CA . CYS A 1 224 ? -7.579 -13.120 5.991 1.00 94.75 224 CYS A CA 1
ATOM 1843 C C . CYS A 1 224 ? -7.143 -13.487 7.420 1.00 94.75 224 CYS A C 1
ATOM 1845 O O . CYS A 1 224 ? -5.972 -13.798 7.639 1.00 94.75 224 CYS A O 1
ATOM 1847 N N . MET A 1 225 ? -8.066 -13.473 8.384 1.00 93.50 225 MET A N 1
ATOM 1848 C CA . MET A 1 225 ? -7.772 -13.793 9.779 1.00 93.50 225 MET A CA 1
ATOM 1849 C C . MET A 1 225 ? -7.555 -15.288 10.045 1.00 93.50 225 MET A C 1
ATOM 1851 O O . MET A 1 225 ? -6.891 -15.620 11.020 1.00 93.50 225 MET A O 1
ATOM 1855 N N . THR A 1 226 ? -8.035 -16.194 9.184 1.00 92.25 226 THR A N 1
ATOM 1856 C CA . THR A 1 226 ? -8.034 -17.656 9.431 1.00 92.25 226 THR A CA 1
ATOM 1857 C C . THR A 1 226 ? -6.691 -18.245 9.888 1.00 92.25 226 THR A C 1
ATOM 1859 O O . THR A 1 226 ? -6.673 -19.027 10.836 1.00 92.25 226 THR A O 1
ATOM 1862 N N . PHE A 1 227 ? -5.569 -17.847 9.277 1.00 92.50 227 PHE A N 1
ATOM 1863 C CA . PHE A 1 227 ? -4.213 -18.280 9.663 1.00 92.50 227 PHE A CA 1
ATOM 1864 C C . PHE A 1 227 ? -3.479 -17.299 10.599 1.00 92.50 227 PHE A C 1
ATOM 1866 O O . PHE A 1 227 ? -2.355 -17.557 11.032 1.00 92.50 227 PHE A O 1
ATOM 1873 N N . ARG A 1 228 ? -4.110 -16.163 10.907 1.00 95.06 228 ARG A N 1
ATOM 1874 C CA . ARG A 1 228 ? -3.579 -15.066 11.728 1.00 95.06 228 ARG A CA 1
ATOM 1875 C C . ARG A 1 228 ? -4.097 -15.082 13.167 1.00 95.06 228 ARG A C 1
ATOM 1877 O O . ARG A 1 228 ? -3.432 -14.542 14.047 1.00 95.06 228 ARG A O 1
ATOM 1884 N N . THR A 1 229 ? -5.239 -15.724 13.430 1.00 91.56 229 THR A N 1
ATOM 1885 C CA . THR A 1 229 ? -5.947 -15.718 14.728 1.00 91.56 229 THR A CA 1
ATOM 1886 C C . THR A 1 229 ? -5.063 -16.040 15.937 1.00 91.56 229 THR A C 1
ATOM 1888 O O . THR A 1 229 ? -5.262 -15.459 16.999 1.00 91.56 229 THR A O 1
ATOM 1891 N N . SER A 1 230 ? -4.083 -16.939 15.799 1.00 91.38 230 SER A N 1
ATOM 1892 C CA . SER A 1 230 ? -3.233 -17.389 16.910 1.00 91.38 230 SER A CA 1
ATOM 1893 C C . SER A 1 230 ? -2.113 -16.423 17.310 1.00 91.38 230 SER A C 1
ATOM 1895 O O . SER A 1 230 ? -1.568 -16.582 18.398 1.00 91.38 230 SER A O 1
ATOM 1897 N N . TRP A 1 231 ? -1.748 -15.452 16.465 1.00 93.88 231 TRP A N 1
ATOM 1898 C CA . TRP A 1 231 ? -0.563 -14.608 16.685 1.00 93.88 231 TRP A CA 1
ATOM 1899 C C . TRP A 1 231 ? -0.789 -13.126 16.376 1.00 93.88 231 TRP A C 1
ATOM 1901 O O . TRP A 1 231 ? -0.364 -12.271 17.149 1.00 93.88 231 TRP A O 1
ATOM 1911 N N . TRP A 1 232 ? -1.500 -12.799 15.296 1.00 95.12 232 TRP A N 1
ATOM 1912 C CA . TRP A 1 232 ? -1.659 -11.429 14.796 1.00 95.12 232 TRP A CA 1
ATOM 1913 C C . TRP A 1 232 ? -2.368 -10.496 15.801 1.00 95.12 232 TRP A C 1
ATOM 1915 O O . TRP A 1 232 ? -1.870 -9.391 16.033 1.00 95.12 232 TRP A O 1
ATOM 1925 N N . PRO A 1 233 ? -3.446 -10.915 16.508 1.00 93.69 233 PRO A N 1
ATOM 1926 C CA . PRO A 1 233 ? -4.053 -10.085 17.550 1.00 93.69 233 PRO A CA 1
ATOM 1927 C C . PRO A 1 233 ? -3.108 -9.831 18.731 1.00 93.69 233 PRO A C 1
ATOM 1929 O O . PRO A 1 233 ? -3.021 -8.706 19.215 1.00 93.69 233 PRO A O 1
ATOM 1932 N N . GLN A 1 234 ? -2.356 -10.844 19.178 1.00 92.06 234 GLN A N 1
ATOM 1933 C CA . GLN A 1 234 ? -1.375 -10.685 20.259 1.00 92.06 234 GLN A CA 1
ATOM 1934 C C . GLN A 1 234 ? -0.220 -9.767 19.830 1.00 92.06 234 GLN A C 1
ATOM 1936 O O . GLN A 1 234 ? 0.274 -8.968 20.626 1.00 92.06 234 GLN A O 1
ATOM 1941 N N . TYR A 1 235 ? 0.182 -9.851 18.564 1.00 93.56 235 TYR A N 1
ATOM 1942 C CA . TYR A 1 235 ? 1.254 -9.052 17.992 1.00 93.56 235 TYR A CA 1
ATOM 1943 C C . TYR A 1 235 ? 0.885 -7.561 17.883 1.00 93.56 235 TYR A C 1
ATOM 1945 O O . TYR A 1 235 ? 1.676 -6.703 18.278 1.00 93.56 235 TYR A O 1
ATOM 1953 N N . HIS A 1 236 ? -0.328 -7.222 17.432 1.00 94.81 236 HIS A N 1
ATOM 1954 C CA . HIS A 1 236 ? -0.722 -5.820 17.222 1.00 94.81 236 HIS A CA 1
ATOM 1955 C C . HIS A 1 236 ? -1.528 -5.172 18.354 1.00 94.81 236 HIS A C 1
ATOM 1957 O O . HIS A 1 236 ? -1.517 -3.942 18.451 1.00 94.81 236 HIS A O 1
ATOM 1963 N N . PHE A 1 237 ? -2.216 -5.956 19.193 1.00 94.00 237 PHE A N 1
ATOM 1964 C CA . PHE A 1 237 ? -3.173 -5.470 20.200 1.00 94.00 237 PHE A CA 1
ATOM 1965 C C . PHE A 1 237 ? -2.791 -5.841 21.646 1.00 94.00 237 PHE A C 1
ATOM 1967 O O . PHE A 1 237 ? -3.643 -5.868 22.530 1.00 94.00 237 PHE A O 1
ATOM 1974 N N . SER A 1 238 ? -1.516 -6.132 21.921 1.00 90.06 238 SER A N 1
ATOM 1975 C CA . SER A 1 238 ? -1.032 -6.405 23.287 1.00 90.06 238 SER A CA 1
ATOM 1976 C C . SER A 1 238 ? -0.729 -5.147 24.109 1.00 90.06 238 SER A C 1
ATOM 1978 O O . SER A 1 238 ? -0.783 -5.202 25.337 1.00 90.06 238 SER A O 1
ATOM 1980 N N . SER A 1 239 ? -0.405 -4.020 23.466 1.00 87.50 239 SER A N 1
ATOM 1981 C CA . SER A 1 239 ? -0.050 -2.768 24.145 1.00 87.50 239 SER A CA 1
ATOM 1982 C C . SER A 1 239 ? -0.222 -1.546 23.240 1.00 87.50 239 SER A C 1
ATOM 1984 O O . SER A 1 239 ? -0.065 -1.636 22.023 1.00 87.50 239 SER A O 1
ATOM 1986 N N . THR A 1 240 ? -0.491 -0.387 23.844 1.00 86.44 240 THR A N 1
ATOM 1987 C CA . THR A 1 240 ? -0.459 0.938 23.195 1.00 86.44 240 THR A CA 1
ATOM 1988 C C . THR A 1 240 ? 0.931 1.591 23.219 1.00 86.44 240 THR A C 1
ATOM 1990 O O . THR A 1 240 ? 1.093 2.722 22.761 1.00 86.44 240 THR A O 1
ATOM 1993 N N . TYR A 1 241 ? 1.956 0.900 23.734 1.00 85.06 241 TYR A N 1
ATOM 1994 C CA . TYR A 1 241 ? 3.334 1.392 23.733 1.00 85.06 241 TYR A CA 1
ATOM 1995 C C . TYR A 1 241 ? 3.811 1.731 22.308 1.00 85.06 241 TYR A C 1
ATOM 1997 O O . TYR A 1 241 ? 3.464 1.050 21.341 1.00 85.06 241 TYR A O 1
ATOM 2005 N N . ASN A 1 242 ? 4.580 2.817 22.179 1.00 85.25 242 ASN A N 1
ATOM 2006 C CA . ASN A 1 242 ? 5.024 3.409 20.908 1.00 85.25 242 ASN A CA 1
ATOM 2007 C C . ASN A 1 242 ? 3.908 3.769 19.900 1.00 85.25 242 ASN A C 1
ATOM 2009 O O . ASN A 1 242 ? 4.205 4.025 18.735 1.00 85.25 242 ASN A O 1
ATOM 2013 N N . CYS A 1 243 ? 2.637 3.834 20.314 1.00 90.38 243 CYS A N 1
ATOM 2014 C CA . CYS A 1 243 ? 1.539 4.264 19.448 1.00 90.38 243 CYS A CA 1
ATOM 2015 C C . CYS A 1 243 ? 1.094 5.703 19.763 1.00 90.38 243 CYS A C 1
ATOM 2017 O O . CYS A 1 243 ? 0.957 6.085 20.923 1.00 90.38 243 CYS A O 1
ATOM 2019 N N . SER A 1 244 ? 0.806 6.498 18.727 1.00 92.44 244 SER A N 1
ATOM 2020 C CA . SER A 1 244 ? 0.077 7.768 18.883 1.00 92.44 244 SER A CA 1
ATOM 2021 C C . SER A 1 244 ? -1.388 7.520 19.277 1.00 92.44 244 SER A C 1
ATOM 2023 O O . SER A 1 244 ? -1.881 6.395 19.140 1.00 92.44 244 SER A O 1
ATOM 2025 N N . SER A 1 245 ? -2.117 8.554 19.724 1.00 90.94 245 SER A N 1
ATOM 2026 C CA . SER A 1 245 ? -3.559 8.439 20.019 1.00 90.94 245 SER A CA 1
ATOM 2027 C C . SER A 1 245 ? -4.336 7.946 18.792 1.00 90.94 245 SER A C 1
ATOM 2029 O O . SER A 1 245 ? -5.065 6.960 18.873 1.00 90.94 245 SER A O 1
ATOM 2031 N N . GLN A 1 246 ? -4.072 8.543 17.627 1.00 92.88 246 GLN A N 1
ATOM 2032 C CA . GLN A 1 246 ? -4.688 8.191 16.345 1.00 92.88 246 GLN A CA 1
ATOM 2033 C C . GLN A 1 246 ? -4.365 6.756 15.906 1.00 92.88 246 GLN A C 1
ATOM 2035 O O . GLN A 1 246 ? -5.264 6.022 15.497 1.00 92.88 246 GLN A O 1
ATOM 2040 N N . LEU A 1 247 ? -3.108 6.310 16.025 1.00 95.00 247 LEU A N 1
ATOM 2041 C CA . LEU A 1 247 ? -2.755 4.924 15.701 1.00 95.00 247 LEU A CA 1
ATOM 2042 C C . LEU A 1 247 ? -3.457 3.942 16.648 1.00 95.00 247 LEU A C 1
ATOM 2044 O O . LEU A 1 247 ? -3.999 2.930 16.206 1.00 95.00 247 LEU A O 1
ATOM 2048 N N . SER A 1 248 ? -3.468 4.261 17.944 1.00 94.62 248 SER A N 1
ATOM 2049 C CA . SER A 1 248 ? -4.139 3.470 18.978 1.00 94.62 248 SER A CA 1
ATOM 2050 C C . SER A 1 248 ? -5.642 3.364 18.700 1.00 94.62 248 SER A C 1
ATOM 2052 O O . SER A 1 248 ? -6.195 2.267 18.757 1.00 94.62 248 SER A O 1
ATOM 2054 N N . PHE A 1 249 ? -6.284 4.471 18.310 1.00 93.81 249 PHE A N 1
ATOM 2055 C CA . PHE A 1 249 ? -7.682 4.525 17.880 1.00 93.81 249 PHE A CA 1
ATOM 2056 C C . PHE A 1 249 ? -7.946 3.583 16.698 1.00 93.81 249 PHE A C 1
ATOM 2058 O O . PHE A 1 249 ? -8.775 2.680 16.814 1.00 93.81 249 PHE A O 1
ATOM 2065 N N . HIS A 1 250 ? -7.216 3.727 15.586 1.00 95.06 250 HIS A N 1
ATOM 2066 C CA . HIS A 1 250 ? -7.441 2.904 14.390 1.00 95.06 250 HIS A CA 1
ATOM 2067 C C . HIS A 1 250 ? -7.170 1.411 14.649 1.00 95.06 250 HIS A C 1
ATOM 2069 O O . HIS A 1 250 ? -7.954 0.562 14.220 1.00 95.06 250 HIS A O 1
ATOM 2075 N N . LYS A 1 251 ? -6.142 1.073 15.442 1.00 95.69 251 LYS A N 1
ATOM 2076 C CA . LYS A 1 251 ? -5.918 -0.301 15.925 1.00 95.69 251 LYS A CA 1
ATOM 2077 C C . LYS A 1 251 ? -7.083 -0.821 16.768 1.00 95.69 251 LYS A C 1
ATOM 2079 O O . LYS A 1 251 ? -7.497 -1.960 16.580 1.00 95.69 251 LYS A O 1
ATOM 2084 N N . ALA A 1 252 ? -7.632 -0.017 17.679 1.00 94.44 252 ALA A N 1
ATOM 2085 C CA . ALA A 1 252 ? -8.739 -0.429 18.544 1.00 94.44 252 ALA A CA 1
ATOM 2086 C C . ALA A 1 252 ? -10.039 -0.662 17.763 1.00 94.44 252 ALA A C 1
ATOM 2088 O O . ALA A 1 252 ? -10.794 -1.579 18.084 1.00 94.44 252 ALA A O 1
ATOM 2089 N N . VAL A 1 253 ? -10.270 0.127 16.710 1.00 92.00 253 VAL A N 1
ATOM 2090 C CA . VAL A 1 253 ? -11.354 -0.090 15.744 1.00 92.00 253 VAL A CA 1
ATOM 2091 C C . VAL A 1 253 ? -11.182 -1.429 15.027 1.00 92.00 253 VAL A C 1
ATOM 2093 O O . VAL A 1 253 ? -12.105 -2.241 15.039 1.00 92.00 253 VAL A O 1
ATOM 2096 N N . CYS A 1 254 ? -9.998 -1.696 14.464 1.00 93.25 254 CYS A N 1
ATOM 2097 C CA . CYS A 1 254 ? -9.688 -2.978 13.826 1.00 93.25 254 CYS A CA 1
ATOM 2098 C C . CYS A 1 254 ? -9.861 -4.159 14.796 1.00 93.25 254 CYS A C 1
ATOM 2100 O O . CYS A 1 254 ? -10.498 -5.147 14.445 1.00 93.25 254 CYS A O 1
ATOM 2102 N N . CYS A 1 255 ? -9.368 -4.027 16.030 1.00 93.50 255 CYS A N 1
ATOM 2103 C CA . CYS A 1 255 ? -9.499 -5.030 17.086 1.00 93.50 255 CYS A CA 1
ATOM 2104 C C . CYS A 1 255 ? -10.972 -5.379 17.371 1.00 93.50 255 CYS A C 1
ATOM 2106 O O . CYS A 1 255 ? -11.337 -6.548 17.299 1.00 93.50 255 CYS A O 1
ATOM 2108 N N . LEU A 1 256 ? -11.841 -4.378 17.577 1.00 89.94 256 LEU A N 1
ATOM 2109 C CA . LEU A 1 256 ? -13.282 -4.588 17.804 1.00 89.94 256 LEU A CA 1
ATOM 2110 C C . LEU A 1 256 ? -14.030 -5.172 16.595 1.00 89.94 256 LEU A C 1
ATOM 2112 O O . LEU A 1 256 ? -15.056 -5.824 16.772 1.00 89.94 256 LEU A O 1
ATOM 2116 N N . LEU A 1 257 ? -13.560 -4.912 15.373 1.00 88.38 257 LEU A N 1
ATOM 2117 C CA . LEU A 1 257 ? -14.133 -5.475 14.145 1.00 88.38 257 LEU A CA 1
ATOM 2118 C C . LEU A 1 257 ? -13.726 -6.942 13.936 1.00 88.38 257 LEU A C 1
ATOM 2120 O O . LEU A 1 257 ? -14.521 -7.724 13.418 1.00 88.38 257 LEU A O 1
ATOM 2124 N N . MET A 1 258 ? -12.506 -7.308 14.336 1.00 87.81 258 MET A N 1
ATOM 2125 C CA . MET A 1 258 ? -11.964 -8.669 14.233 1.00 87.81 258 MET A CA 1
ATOM 2126 C C . MET A 1 258 ? -12.459 -9.576 15.367 1.00 87.81 258 MET A C 1
ATOM 2128 O O . MET A 1 258 ? -12.849 -10.713 15.110 1.00 87.81 258 MET A O 1
ATOM 2132 N N . ASP A 1 259 ? -12.483 -9.067 16.601 1.00 86.56 259 ASP A N 1
ATOM 2133 C CA . ASP A 1 259 ? -13.039 -9.731 17.782 1.00 86.56 259 ASP A CA 1
ATOM 2134 C C . ASP A 1 259 ? -13.883 -8.740 18.614 1.00 86.56 259 ASP A C 1
ATOM 2136 O O . ASP A 1 259 ? -13.356 -8.027 19.475 1.00 86.56 259 ASP A O 1
ATOM 2140 N N . PRO A 1 260 ? -15.215 -8.715 18.413 1.00 83.56 260 PRO A N 1
ATOM 2141 C CA . PRO A 1 260 ? -16.128 -7.865 19.179 1.00 83.56 260 PRO A CA 1
ATOM 2142 C C . PRO A 1 260 ? -16.140 -8.116 20.697 1.00 83.56 260 PRO A C 1
ATOM 2144 O O . PRO A 1 260 ? -16.683 -7.291 21.439 1.00 83.56 260 PRO A O 1
ATOM 2147 N N . ASN A 1 261 ? -15.572 -9.236 21.166 1.00 83.88 261 ASN A N 1
ATOM 2148 C CA . ASN A 1 261 ? -15.477 -9.577 22.586 1.00 83.88 261 ASN A CA 1
ATOM 2149 C C . ASN A 1 261 ? -14.163 -9.102 23.225 1.00 83.88 261 ASN A C 1
ATOM 2151 O O . ASN A 1 261 ? -14.074 -9.062 24.453 1.00 83.88 261 ASN A O 1
ATOM 2155 N N . ASN A 1 262 ? -13.159 -8.699 22.436 1.00 85.19 262 ASN A N 1
ATOM 2156 C CA . ASN A 1 262 ? -11.917 -8.147 22.966 1.00 85.19 262 ASN A CA 1
ATOM 2157 C C . ASN A 1 262 ? -12.162 -6.734 23.515 1.00 85.19 262 ASN A C 1
ATOM 2159 O O . ASN A 1 262 ? -12.214 -5.748 22.779 1.00 85.19 262 ASN A O 1
ATOM 2163 N N . THR A 1 263 ? -12.325 -6.626 24.834 1.00 86.62 263 THR A N 1
ATOM 2164 C CA . THR A 1 263 ? -12.479 -5.330 25.508 1.00 86.62 263 THR A CA 1
ATOM 2165 C C . THR A 1 263 ? -11.157 -4.758 26.013 1.00 86.62 263 THR A C 1
ATOM 2167 O O . THR A 1 263 ? -11.016 -3.537 26.045 1.00 86.62 263 THR A O 1
ATOM 2170 N N . ALA A 1 264 ? -10.180 -5.612 26.336 1.00 91.56 264 ALA A N 1
ATOM 2171 C CA . ALA A 1 264 ? -8.963 -5.236 27.052 1.00 91.56 264 ALA A CA 1
ATOM 2172 C C . ALA A 1 264 ? -8.101 -4.206 26.302 1.00 91.56 264 ALA A C 1
ATOM 2174 O O . ALA A 1 264 ? -7.697 -3.201 26.886 1.00 91.56 264 ALA A O 1
ATOM 2175 N N . PHE A 1 265 ? -7.837 -4.414 25.007 1.00 93.50 265 PHE A N 1
ATOM 2176 C CA . PHE A 1 265 ? -7.048 -3.453 24.227 1.00 93.50 265 PHE A CA 1
ATOM 2177 C C . PHE A 1 265 ? -7.815 -2.143 23.952 1.00 93.50 265 PHE A C 1
ATOM 2179 O O . PHE A 1 265 ? -7.271 -1.072 24.234 1.00 93.50 265 PHE A O 1
ATOM 2186 N N . PRO A 1 266 ? -9.091 -2.169 23.511 1.00 93.25 266 PRO A N 1
ATOM 2187 C CA . PRO A 1 266 ? -9.924 -0.966 23.441 1.00 93.25 266 PRO A CA 1
ATOM 2188 C C . PRO A 1 266 ? -10.022 -0.169 24.750 1.00 93.25 266 PRO A C 1
ATOM 2190 O O . PRO A 1 266 ? -10.104 1.055 24.708 1.00 93.25 266 PRO A O 1
ATOM 2193 N N . GLU A 1 267 ? -10.016 -0.827 25.910 1.00 92.62 267 GLU A N 1
ATOM 2194 C CA . GLU A 1 267 ? -10.046 -0.163 27.220 1.00 92.62 267 GLU A CA 1
ATOM 2195 C C . GLU A 1 267 ? -8.719 0.526 27.562 1.00 92.62 267 GLU A C 1
ATOM 2197 O O . GLU A 1 267 ? -8.746 1.657 28.044 1.00 92.62 267 GLU A O 1
ATOM 2202 N N . GLN A 1 268 ? -7.571 -0.077 27.230 1.00 92.75 268 GLN A N 1
ATOM 2203 C CA . GLN A 1 268 ? -6.266 0.598 27.325 1.00 92.75 268 GLN A CA 1
ATOM 2204 C C . GLN A 1 268 ? -6.209 1.838 26.422 1.00 92.75 268 GLN A C 1
ATOM 2206 O O . GLN A 1 268 ? -5.796 2.912 26.859 1.00 92.75 268 GLN A O 1
ATOM 2211 N N . VAL A 1 269 ? -6.678 1.719 25.177 1.00 93.62 269 VAL A N 1
ATOM 2212 C CA . VAL A 1 269 ? -6.717 2.828 24.208 1.00 93.62 269 VAL A CA 1
ATOM 2213 C C . VAL A 1 269 ? -7.614 3.960 24.713 1.00 93.62 269 VAL A C 1
ATOM 2215 O O . VAL A 1 269 ? -7.226 5.126 24.664 1.00 93.62 269 VAL A O 1
ATOM 2218 N N . MET A 1 270 ? -8.771 3.641 25.300 1.00 92.38 270 MET A N 1
ATOM 2219 C CA . MET A 1 270 ? -9.648 4.638 25.924 1.00 92.38 270 MET A CA 1
ATOM 2220 C C . MET A 1 270 ? -8.978 5.435 27.052 1.00 92.38 270 MET A C 1
ATOM 2222 O O . MET A 1 270 ? -9.438 6.535 27.345 1.00 92.38 270 MET A O 1
ATOM 2226 N N . MET A 1 271 ? -7.894 4.958 27.672 1.00 89.56 271 MET A N 1
ATOM 2227 C CA . MET A 1 271 ? -7.141 5.758 28.649 1.00 89.56 271 MET A CA 1
ATOM 2228 C C . MET A 1 271 ? -6.250 6.819 27.983 1.00 89.56 271 MET A C 1
ATOM 2230 O O . MET A 1 271 ? -6.029 7.870 28.581 1.00 89.56 271 MET A O 1
ATOM 2234 N N . THR A 1 272 ? -5.793 6.591 26.745 1.00 87.75 272 THR A N 1
ATOM 2235 C CA . THR A 1 272 ? -4.854 7.477 26.026 1.00 87.75 272 THR A CA 1
ATOM 2236 C C . THR A 1 272 ? -5.515 8.543 25.144 1.00 87.75 272 THR A C 1
ATOM 2238 O O . THR A 1 272 ? -4.848 9.496 24.755 1.00 87.75 272 THR A O 1
ATOM 2241 N N . LEU A 1 273 ? -6.801 8.388 24.808 1.00 89.81 273 LEU A N 1
ATOM 2242 C CA . LEU A 1 273 ? -7.531 9.284 23.895 1.00 89.81 273 LEU A CA 1
ATOM 2243 C C . LEU A 1 273 ? -7.961 10.620 24.543 1.00 89.81 273 LEU A C 1
ATOM 2245 O O . LEU A 1 273 ? -8.248 10.681 25.746 1.00 89.81 273 LEU A O 1
ATOM 2249 N N . SER A 1 274 ? -8.089 11.677 23.736 1.00 89.69 274 SER A N 1
ATOM 2250 C CA . SER A 1 274 ? -8.721 12.953 24.117 1.00 89.69 274 SER A CA 1
ATOM 2251 C C . SER A 1 274 ? -10.225 12.784 24.423 1.00 89.69 274 SER A C 1
ATOM 2253 O O . SER A 1 274 ? -10.810 11.755 24.073 1.00 89.69 274 SER A O 1
ATOM 2255 N N . PRO A 1 275 ? -10.894 13.754 25.079 1.00 90.38 275 PRO A N 1
ATOM 2256 C CA . PRO A 1 275 ? -12.348 13.721 25.278 1.00 90.38 275 PRO A CA 1
ATOM 2257 C C . PRO A 1 275 ? -13.143 13.553 23.971 1.00 90.38 275 PRO A C 1
ATOM 2259 O O . PRO A 1 275 ? -14.087 12.766 23.918 1.00 90.38 275 PRO A O 1
ATOM 2262 N N . GLU A 1 276 ? -12.720 14.230 22.906 1.00 89.06 276 GLU A N 1
ATOM 2263 C CA . GLU A 1 276 ? -13.350 14.209 21.583 1.00 89.06 276 GLU A CA 1
ATOM 2264 C C . GLU A 1 276 ? -13.108 12.865 20.876 1.00 89.06 276 GLU A C 1
ATOM 2266 O O . GLU A 1 276 ? -14.040 12.251 20.352 1.00 89.06 276 GLU A O 1
ATOM 2271 N N . GLU A 1 277 ? -11.870 12.358 20.914 1.00 87.94 277 GLU A N 1
ATOM 2272 C CA . GLU A 1 277 ? -11.517 11.030 20.396 1.00 87.94 277 GLU A CA 1
ATOM 2273 C C . GLU A 1 277 ? -12.290 9.913 21.134 1.00 87.94 277 GLU A C 1
ATOM 2275 O O . GLU A 1 277 ? -12.747 8.951 20.510 1.00 87.94 277 GLU A O 1
ATOM 2280 N N . LYS A 1 278 ? -12.496 10.050 22.455 1.00 91.69 278 LYS A N 1
ATOM 2281 C CA . LYS A 1 278 ? -13.307 9.134 23.281 1.00 91.69 278 LYS A CA 1
ATOM 2282 C C . LYS A 1 278 ? -14.772 9.117 22.857 1.00 91.69 278 LYS A C 1
ATOM 2284 O O . LYS A 1 278 ? -15.349 8.037 22.744 1.00 91.69 278 LYS A O 1
ATOM 2289 N N . GLU A 1 279 ? -15.380 10.279 22.624 1.00 91.06 279 GLU A N 1
ATOM 2290 C CA . GLU A 1 279 ? -16.774 10.367 22.173 1.00 91.06 279 GLU A CA 1
ATOM 2291 C C . GLU A 1 279 ? -16.954 9.696 20.802 1.00 91.06 279 GLU A C 1
ATOM 2293 O O . GLU A 1 279 ? -17.841 8.852 20.631 1.00 91.06 279 GLU A O 1
ATOM 2298 N N . GLN A 1 280 ? -16.052 9.983 19.857 1.00 88.25 280 GLN A N 1
ATOM 2299 C CA . GLN A 1 280 ? -16.027 9.336 18.543 1.00 88.25 280 GLN A CA 1
ATOM 2300 C C . GLN A 1 280 ? -15.877 7.813 18.666 1.00 88.25 280 GLN A C 1
ATOM 2302 O O . GLN A 1 280 ? -16.634 7.064 18.040 1.00 88.25 280 GLN A O 1
ATOM 2307 N N . PHE A 1 281 ? -14.956 7.338 19.512 1.00 88.94 281 PHE A N 1
ATOM 2308 C CA . PHE A 1 281 ? -14.733 5.909 19.724 1.00 88.94 281 PHE A CA 1
ATOM 2309 C C . PHE A 1 281 ? -15.946 5.209 20.351 1.00 88.94 281 PHE A C 1
ATOM 2311 O O . PHE A 1 281 ? -16.325 4.121 19.917 1.00 88.94 281 PHE A O 1
ATOM 2318 N N . LEU A 1 282 ? -16.596 5.825 21.344 1.00 90.00 282 LEU A N 1
ATOM 2319 C CA . LEU A 1 282 ? -17.793 5.277 21.990 1.00 90.00 282 LEU A CA 1
ATOM 2320 C C . LEU A 1 282 ? -18.991 5.224 21.034 1.00 90.00 282 LEU A C 1
ATOM 2322 O O . LEU A 1 282 ? -19.696 4.210 20.995 1.00 90.00 282 LEU A O 1
ATOM 2326 N N . SER A 1 283 ? -19.187 6.272 20.229 1.00 88.38 283 SER A N 1
ATOM 2327 C CA . SER A 1 283 ? -20.197 6.312 19.166 1.00 88.38 283 SER A CA 1
ATOM 2328 C C . SER A 1 283 ? -19.981 5.182 18.151 1.00 88.38 283 SER A C 1
ATOM 2330 O O . SER A 1 283 ? -20.900 4.409 17.855 1.00 88.38 283 SER A O 1
ATOM 2332 N N . LEU A 1 284 ? -18.735 4.993 17.702 1.00 85.75 284 LEU A N 1
ATOM 2333 C CA . LEU A 1 284 ? -18.376 3.911 16.791 1.00 85.75 284 LEU A CA 1
ATOM 2334 C C . LEU A 1 284 ? -18.566 2.524 17.429 1.00 85.75 284 LEU A C 1
ATOM 2336 O O . LEU A 1 284 ? -19.214 1.666 16.834 1.00 85.75 284 LEU A O 1
ATOM 2340 N N . LYS A 1 285 ? -18.070 2.308 18.655 1.00 84.31 285 LYS A N 1
ATOM 2341 C CA . LYS A 1 285 ? -18.198 1.043 19.405 1.00 84.31 285 LYS A CA 1
ATOM 2342 C C . LYS A 1 285 ? -19.663 0.649 19.614 1.00 84.31 285 LYS A C 1
ATOM 2344 O O . LYS A 1 285 ? -19.976 -0.541 19.590 1.00 84.31 285 LYS A O 1
ATOM 2349 N N . LYS A 1 286 ? -20.569 1.621 19.777 1.00 85.38 286 LYS A N 1
ATOM 2350 C CA . LYS A 1 286 ? -22.019 1.381 19.784 1.00 85.38 286 LYS A CA 1
ATOM 2351 C C . LYS A 1 286 ? -22.508 0.910 18.410 1.00 85.38 286 LYS A C 1
ATOM 2353 O O . LYS A 1 286 ? -23.064 -0.180 18.322 1.00 85.38 286 LYS A O 1
ATOM 2358 N N . ARG A 1 287 ? -22.212 1.659 17.339 1.00 83.25 287 ARG A N 1
ATOM 2359 C CA . ARG A 1 287 ? -22.604 1.307 15.959 1.00 83.25 287 ARG A CA 1
ATOM 2360 C C . ARG A 1 287 ? -22.121 -0.089 15.539 1.00 83.25 287 ARG A C 1
ATOM 2362 O O . ARG A 1 287 ? -22.873 -0.826 14.913 1.00 83.25 287 ARG A O 1
ATOM 2369 N N . LEU A 1 288 ? -20.901 -0.475 15.918 1.00 77.50 288 LEU A N 1
ATOM 2370 C CA . LEU A 1 288 ? -20.349 -1.808 15.645 1.00 77.50 288 LEU A CA 1
ATOM 2371 C C . LEU A 1 288 ? -21.116 -2.932 16.367 1.00 77.50 288 LEU A C 1
ATOM 2373 O O . LEU A 1 288 ? -21.374 -3.972 15.765 1.00 77.50 288 LEU A O 1
ATOM 2377 N N . LYS A 1 289 ? -21.541 -2.713 17.620 1.00 76.50 289 LYS A N 1
ATOM 2378 C CA . LYS A 1 289 ? -22.380 -3.667 18.372 1.00 76.50 289 LYS A CA 1
ATOM 2379 C C . LYS A 1 289 ? -23.797 -3.805 17.818 1.00 76.50 289 LYS A C 1
ATOM 2381 O O . LYS A 1 289 ? -24.425 -4.839 18.030 1.00 76.50 289 LYS A O 1
ATOM 2386 N N . ASP A 1 290 ? -24.310 -2.767 17.168 1.00 72.50 290 ASP A N 1
ATOM 2387 C CA . ASP A 1 290 ? -25.623 -2.809 16.527 1.00 72.50 290 ASP A CA 1
ATOM 2388 C C . ASP A 1 290 ? -25.537 -3.552 15.178 1.00 72.50 290 ASP A C 1
ATOM 2390 O O . ASP A 1 290 ? -26.387 -4.393 14.889 1.00 72.50 290 ASP A O 1
ATOM 2394 N N . LEU A 1 291 ? -24.448 -3.361 14.417 1.00 65.38 291 LEU A N 1
ATOM 2395 C CA . LEU A 1 291 ? -24.147 -4.141 13.207 1.00 65.38 291 LEU A CA 1
ATOM 2396 C C . LEU A 1 291 ? -23.985 -5.642 13.497 1.00 65.38 291 LEU A C 1
ATOM 2398 O O . LEU A 1 291 ? -24.567 -6.458 12.788 1.00 65.38 291 LEU A O 1
ATOM 2402 N N . SER A 1 292 ? -23.271 -6.022 14.564 1.00 60.28 292 SER A N 1
ATOM 2403 C CA . SER A 1 292 ? -23.046 -7.436 14.918 1.00 60.28 292 SER A CA 1
ATOM 2404 C C . SER A 1 292 ? -24.275 -8.168 15.481 1.00 60.28 292 SER A C 1
ATOM 2406 O O . SER A 1 292 ? -24.179 -9.345 15.811 1.00 60.28 292 SER A O 1
ATOM 2408 N N . LYS A 1 293 ? -25.408 -7.476 15.664 1.00 56.25 293 LYS A N 1
ATOM 2409 C CA . LYS A 1 293 ? -26.698 -8.064 16.075 1.00 56.25 293 LYS A CA 1
ATOM 2410 C C . LYS A 1 293 ? -27.689 -8.216 14.919 1.00 56.25 293 LYS A C 1
ATOM 2412 O O . LYS A 1 293 ? -28.718 -8.859 15.100 1.00 56.25 293 LYS A O 1
ATOM 2417 N N . GLY A 1 294 ? -27.412 -7.586 13.775 1.00 47.25 294 GLY A N 1
ATOM 2418 C CA . GLY A 1 294 ? -28.246 -7.637 12.570 1.00 47.25 294 GLY A CA 1
ATOM 2419 C C . GLY A 1 294 ? -27.744 -8.612 11.499 1.00 47.25 294 GLY A C 1
ATOM 2420 O O . GLY A 1 294 ? -28.308 -8.629 10.407 1.00 47.25 294 GLY A O 1
ATOM 2421 N N . SER A 1 295 ? -26.685 -9.373 11.798 1.00 42.12 295 SER A N 1
ATOM 2422 C CA . SER A 1 295 ? -26.005 -10.335 10.916 1.00 42.12 295 SER A CA 1
ATOM 2423 C C . SER A 1 295 ? -26.057 -11.752 11.475 1.00 42.12 295 SER A C 1
ATOM 2425 O O . SER A 1 295 ? -26.374 -12.670 10.695 1.00 42.12 295 SER A O 1
#

InterPro domains:
  IPR039495 TATA box-binding protein-associated factor RNA polymerase I subunit A [PF14929] (105-257)
  IPR052669 SL1/TIF-IB Complex Component [PTHR32122] (100-292)

pLDDT: mean 74.68, std 24.35, range [27.08, 98.56]

Radius of gyration: 29.7 Å; chains: 1; bounding box: 88×59×65 Å

Organism: Magallana gigas (NCBI:txid29159)

Sequence (295 aa):
MTVLKHTTPEQCQDLEDICTLLQDKGSKQFSRKYSSLPPIIKWFDVLEDNDPFKTNFKTDHYNMLVPNILRLLRFCFLTRKDVPTVTLLSLLTDEPQKHIDVIWKILEHYDKLEEAEALLRSYKDKNEDNPNAHKFLYSFAVRQEWQKSARIDLLKSLAKHVPSDPLVIELCELLIQENEGQNAIPFLFALLDDGMWQFELRPWKLMSELLISEVKGVNVMKGCMTFRTSWWPQYHFSSTYNCSSQLSFHKAVCCLLMDPNNTAFPEQVMMTLSPEEKEQFLSLKKRLKDLSKGS

Foldseek 3Di:
DDDDDDDDPVVVVVVVVVVVVQPPDADDPPCRPDDDDDPVVVVVVVCVVDPPVPDDDDPVVLVVVVVVLVVVLVVCLVVVPVDPSVVSLVVNDPPNLVVLLPVLVSCVSVVVLVVSQVSLVVSCVVCVLDLVSLVSNLVSCVVVVHDLVVNLVSVVSSCVNPLLDPCLLVNCVSCVVVVNNLVSQLSLLSNCVDPVCLAPLSSLVSNLVSLLPDPVSLVSNQVSCPVVVVPVCCPNQVDCPNHDLNSLLSSLSVVCSNPVPPVPSVVRSCVRHDPVSNVVSVVSNVVSVVVVVVD